Protein AF-A0ABD2KB42-F1 (afdb_monomer_lite)

Structure (mmCIF, N/CA/C/O backbone):
data_AF-A0ABD2KB42-F1
#
_entry.id   AF-A0ABD2KB42-F1
#
loop_
_atom_site.group_PDB
_atom_site.id
_atom_site.type_symbol
_atom_site.label_atom_id
_atom_site.label_alt_id
_atom_site.label_comp_id
_atom_site.label_asym_id
_atom_site.label_entity_id
_atom_site.label_seq_id
_atom_site.pdbx_PDB_ins_code
_atom_site.Cartn_x
_atom_site.Cartn_y
_atom_site.Cartn_z
_atom_site.occupancy
_atom_site.B_iso_or_equiv
_atom_site.auth_seq_id
_atom_site.auth_comp_id
_atom_site.auth_asym_id
_atom_site.auth_atom_id
_atom_site.pdbx_PDB_model_num
ATOM 1 N N . MET A 1 1 ? 21.590 3.148 -16.282 1.00 41.78 1 MET A N 1
ATOM 2 C CA . MET A 1 1 ? 21.287 2.325 -17.477 1.00 41.78 1 MET A CA 1
ATOM 3 C C . MET A 1 1 ? 20.004 2.870 -18.070 1.00 41.78 1 MET A C 1
ATOM 5 O O . MET A 1 1 ? 19.078 3.077 -17.303 1.00 41.78 1 MET A O 1
ATOM 9 N N . HIS A 1 2 ? 19.965 3.177 -19.368 1.00 45.03 2 HIS A N 1
ATOM 10 C CA . HIS A 1 2 ? 18.761 3.722 -20.001 1.00 45.03 2 HIS A CA 1
ATOM 11 C C . HIS A 1 2 ? 17.606 2.715 -19.889 1.00 45.03 2 HIS A C 1
ATOM 13 O O . HIS A 1 2 ? 17.677 1.619 -20.442 1.00 45.03 2 HIS A O 1
ATOM 19 N N . SER A 1 3 ? 16.555 3.090 -19.166 1.00 57.06 3 SER A N 1
ATOM 20 C CA . SER A 1 3 ? 15.290 2.376 -18.946 1.00 57.06 3 SER A CA 1
ATOM 21 C C . SER A 1 3 ? 14.415 2.296 -20.210 1.00 57.06 3 SER A C 1
ATOM 23 O O . SER A 1 3 ? 13.191 2.277 -20.136 1.00 57.06 3 SER A O 1
ATOM 25 N N . THR A 1 4 ? 15.027 2.193 -21.395 1.00 64.06 4 THR A N 1
ATOM 26 C CA . THR A 1 4 ? 14.352 2.353 -22.692 1.00 64.06 4 THR A CA 1
ATOM 27 C C . THR A 1 4 ? 13.300 1.273 -22.945 1.00 64.06 4 THR A C 1
ATOM 29 O O . THR A 1 4 ? 12.284 1.541 -23.569 1.00 64.06 4 THR A O 1
ATOM 32 N N . GLY A 1 5 ? 13.503 0.047 -22.453 1.00 79.75 5 GLY A N 1
ATOM 33 C CA . GLY A 1 5 ? 12.559 -1.050 -22.688 1.00 79.75 5 GLY A CA 1
ATOM 34 C C . GLY A 1 5 ? 11.225 -0.872 -21.958 1.00 79.75 5 GLY A C 1
ATOM 35 O O . GLY A 1 5 ? 10.168 -1.042 -22.560 1.00 79.75 5 GLY A O 1
ATOM 36 N N . LEU A 1 6 ? 11.267 -0.505 -20.673 1.00 84.19 6 LEU A N 1
ATOM 37 C CA . LEU A 1 6 ? 10.053 -0.344 -19.870 1.00 84.19 6 LEU A CA 1
ATOM 38 C C . LEU A 1 6 ? 9.332 0.971 -20.202 1.00 84.19 6 LEU A C 1
ATOM 40 O O . LEU A 1 6 ? 8.110 0.975 -20.300 1.00 84.19 6 LEU A O 1
ATOM 44 N N . GLU A 1 7 ? 10.081 2.043 -20.477 1.00 83.62 7 GLU A N 1
ATOM 45 C CA . GLU A 1 7 ? 9.531 3.320 -20.958 1.00 83.62 7 GLU A CA 1
ATOM 46 C C . GLU A 1 7 ? 8.781 3.177 -22.292 1.00 83.62 7 GLU A C 1
ATOM 48 O O . GLU A 1 7 ? 7.778 3.851 -22.504 1.00 83.62 7 GLU A O 1
ATOM 53 N N . LEU A 1 8 ? 9.217 2.277 -23.182 1.00 85.44 8 LEU A N 1
ATOM 54 C CA . LEU A 1 8 ? 8.504 1.981 -24.431 1.00 85.44 8 LEU A CA 1
ATOM 55 C C . LEU A 1 8 ? 7.287 1.070 -24.223 1.00 85.44 8 LEU A C 1
ATOM 57 O O . LEU A 1 8 ? 6.313 1.170 -24.965 1.00 85.44 8 LEU A O 1
ATOM 61 N N . LEU A 1 9 ? 7.341 0.167 -23.240 1.00 88.75 9 LEU A N 1
ATOM 62 C CA . LEU A 1 9 ? 6.284 -0.811 -22.982 1.00 88.75 9 LEU A CA 1
ATOM 63 C C . LEU A 1 9 ? 5.095 -0.202 -22.226 1.00 88.75 9 LEU A C 1
ATOM 65 O O . LEU A 1 9 ? 3.949 -0.510 -22.540 1.00 88.75 9 LEU A O 1
ATOM 69 N N . LEU A 1 10 ? 5.353 0.660 -21.238 1.00 89.38 10 LEU A N 1
ATOM 70 C CA . LEU A 1 10 ? 4.330 1.219 -20.348 1.00 89.38 10 LEU A CA 1
ATOM 71 C C . LEU A 1 10 ? 3.184 1.947 -21.078 1.00 89.38 10 LEU A C 1
ATOM 73 O O . LEU A 1 10 ? 2.027 1.665 -20.751 1.00 89.38 10 LEU A O 1
ATOM 77 N N . PRO A 1 11 ? 3.439 2.811 -22.083 1.00 86.56 11 PRO A N 1
ATOM 78 C CA . PRO A 1 11 ? 2.372 3.477 -22.834 1.00 86.56 11 PRO A CA 1
ATOM 79 C C . PRO A 1 11 ? 1.522 2.511 -23.664 1.00 86.56 11 PRO A C 1
ATOM 81 O O . PRO A 1 11 ? 0.366 2.805 -23.959 1.00 86.56 11 PRO A O 1
ATOM 84 N N . LEU A 1 12 ? 2.081 1.355 -24.041 1.00 88.12 12 LEU A N 1
ATOM 85 C CA . LEU A 1 12 ? 1.375 0.337 -24.816 1.00 88.12 12 LEU A CA 1
ATOM 86 C C . LEU A 1 12 ? 0.442 -0.503 -23.943 1.00 88.12 12 LEU A C 1
ATOM 88 O O . LEU A 1 12 ? -0.507 -1.069 -24.463 1.00 88.12 12 LEU A O 1
ATOM 92 N N . MET A 1 13 ? 0.669 -0.586 -22.630 1.00 89.50 13 MET A N 1
ATOM 93 C CA . MET A 1 13 ? -0.178 -1.361 -21.718 1.00 89.50 13 MET A CA 1
ATOM 94 C C . MET A 1 13 ? -1.479 -0.610 -21.394 1.00 89.50 13 MET A C 1
ATOM 96 O O . MET A 1 13 ? -1.645 -0.014 -20.322 1.00 89.50 13 MET A O 1
ATOM 100 N N . THR A 1 14 ? -2.398 -0.620 -22.360 1.00 86.50 14 THR A N 1
ATOM 101 C CA . THR A 1 14 ? -3.778 -0.135 -22.229 1.00 86.50 14 THR A CA 1
ATOM 102 C C . THR A 1 14 ? -4.635 -1.119 -21.434 1.00 86.50 14 THR A C 1
ATOM 104 O O . THR A 1 14 ? -4.269 -2.280 -21.259 1.00 86.50 14 THR A O 1
ATOM 107 N N . GLU A 1 15 ? -5.807 -0.681 -20.976 1.00 82.44 15 GLU A N 1
ATOM 108 C CA . GLU A 1 15 ? -6.761 -1.544 -20.266 1.00 82.44 15 GLU A CA 1
ATOM 109 C C . GLU A 1 15 ? -7.176 -2.775 -21.097 1.00 82.44 15 GLU A C 1
ATOM 111 O O . GLU A 1 15 ? -7.246 -3.890 -20.583 1.00 82.44 15 GLU A O 1
ATOM 116 N N . GLU A 1 16 ? -7.350 -2.603 -22.411 1.00 85.31 16 GLU A N 1
ATOM 117 C CA . GLU A 1 16 ? -7.628 -3.698 -23.348 1.00 85.31 16 GLU A CA 1
ATOM 118 C C . GLU A 1 16 ? -6.500 -4.739 -23.370 1.00 85.31 16 GLU A C 1
ATOM 120 O O . GLU A 1 16 ? -6.755 -5.943 -23.343 1.00 85.31 16 GLU A O 1
ATOM 125 N N . LEU A 1 17 ? -5.241 -4.294 -23.369 1.00 86.44 17 LEU A N 1
ATOM 126 C CA . LEU A 1 17 ? -4.088 -5.195 -23.375 1.00 86.44 17 LEU A CA 1
ATOM 127 C C . LEU A 1 17 ? -3.836 -5.835 -22.006 1.00 86.44 17 LEU A C 1
ATOM 129 O O . LEU A 1 17 ? -3.414 -6.991 -21.943 1.00 86.44 17 LEU A O 1
ATOM 133 N N . LEU A 1 18 ? -4.174 -5.147 -20.912 1.00 84.94 18 LEU A N 1
ATOM 134 C CA . LEU A 1 18 ? -4.185 -5.720 -19.561 1.00 84.94 18 LEU A CA 1
ATOM 135 C C . LEU A 1 18 ? -5.269 -6.802 -19.395 1.00 84.94 18 LEU A C 1
ATOM 137 O O . LEU A 1 18 ? -5.167 -7.646 -18.501 1.00 84.94 18 LEU A O 1
ATOM 141 N N . ASN A 1 19 ? -6.270 -6.844 -20.280 1.00 84.94 19 ASN A N 1
ATOM 142 C CA . ASN A 1 19 ? -7.257 -7.922 -20.339 1.00 84.94 19 ASN A CA 1
ATOM 143 C C . ASN A 1 19 ? -6.781 -9.185 -21.065 1.00 84.94 19 ASN A C 1
ATOM 145 O O . ASN A 1 19 ? -7.430 -10.223 -20.947 1.00 84.94 19 ASN A O 1
ATOM 149 N N . VAL A 1 20 ? -5.634 -9.152 -21.750 1.00 88.56 20 VAL A N 1
ATOM 150 C CA . VAL A 1 20 ? -5.040 -10.342 -22.375 1.00 88.56 20 VAL A CA 1
ATOM 151 C C . VAL A 1 20 ? -4.249 -11.131 -21.314 1.00 88.56 20 VAL A C 1
ATOM 153 O O . VAL A 1 20 ? -3.171 -10.682 -20.916 1.00 88.56 20 VAL A O 1
ATOM 156 N N . PRO A 1 21 ? -4.701 -12.323 -20.860 1.00 85.31 21 PRO A N 1
ATOM 157 C CA . PRO A 1 21 ? -4.179 -12.950 -19.637 1.00 85.31 21 PRO A CA 1
ATOM 158 C C . PRO A 1 21 ? -2.673 -13.248 -19.664 1.00 85.31 21 PRO A C 1
ATOM 160 O O . PRO A 1 21 ? -1.955 -12.918 -18.723 1.00 85.31 21 PRO A O 1
ATOM 163 N N . HIS A 1 22 ? -2.166 -13.828 -20.758 1.00 87.81 22 HIS A N 1
ATOM 164 C CA . HIS A 1 22 ? -0.745 -14.182 -20.880 1.00 87.81 22 HIS A CA 1
ATOM 165 C C . HIS A 1 22 ? 0.178 -12.960 -20.956 1.00 87.81 22 HIS A C 1
ATOM 167 O O . HIS A 1 22 ? 1.274 -12.976 -20.386 1.00 87.81 22 HIS A O 1
ATOM 173 N N . LEU A 1 23 ? -0.263 -11.906 -21.651 1.00 88.75 23 LEU A N 1
ATOM 174 C CA . LEU A 1 23 ? 0.473 -10.649 -21.745 1.00 88.75 23 LEU A CA 1
ATOM 175 C C . LEU A 1 23 ? 0.501 -9.960 -20.382 1.00 88.75 23 LEU A C 1
ATOM 177 O O . LEU A 1 23 ? 1.574 -9.618 -19.895 1.00 88.75 23 LEU A O 1
ATOM 181 N N . CYS A 1 24 ? -0.664 -9.839 -19.746 1.00 88.50 24 CYS A N 1
ATOM 182 C CA . CYS A 1 24 ? -0.807 -9.242 -18.429 1.00 88.50 24 CYS A CA 1
ATOM 183 C C . CYS A 1 24 ? 0.065 -9.958 -17.390 1.00 88.50 24 CYS A C 1
ATOM 185 O O . CYS A 1 24 ? 0.860 -9.313 -16.717 1.00 88.50 24 CYS A O 1
ATOM 187 N N . ALA A 1 25 ? -0.005 -11.289 -17.304 1.00 89.75 25 ALA A N 1
ATOM 188 C CA . ALA A 1 25 ? 0.794 -12.052 -16.345 1.00 89.75 25 ALA A CA 1
ATOM 189 C C . ALA A 1 25 ? 2.307 -11.861 -16.558 1.00 89.75 25 ALA A C 1
ATOM 191 O O . ALA A 1 25 ? 3.059 -11.695 -15.598 1.00 89.75 25 ALA A O 1
ATOM 192 N N . SER A 1 26 ? 2.763 -11.850 -17.815 1.00 91.56 26 SER A N 1
ATOM 193 C CA . SER A 1 26 ? 4.177 -11.624 -18.143 1.00 91.56 26 SER A CA 1
ATOM 194 C C . SER A 1 26 ? 4.619 -10.194 -17.818 1.00 91.56 26 SER A C 1
ATOM 196 O O . SER A 1 26 ? 5.712 -9.988 -17.294 1.00 91.56 26 SER A O 1
ATOM 198 N N . PHE A 1 27 ? 3.757 -9.214 -18.093 1.00 93.50 27 PHE A N 1
ATOM 199 C CA . PHE A 1 27 ? 4.002 -7.805 -17.805 1.00 93.50 27 PHE A CA 1
ATOM 200 C C . PHE A 1 27 ? 4.076 -7.526 -16.300 1.00 93.50 27 PHE A C 1
ATOM 202 O O . PHE A 1 27 ? 5.039 -6.921 -15.839 1.00 93.50 27 PHE A O 1
ATOM 209 N N . PHE A 1 28 ? 3.116 -8.013 -15.512 1.00 93.25 28 PHE A N 1
ATOM 210 C CA . PHE A 1 28 ? 3.137 -7.825 -14.061 1.00 93.25 28 PHE A CA 1
ATOM 211 C C . PHE A 1 28 ? 4.306 -8.552 -13.399 1.00 93.25 28 PHE A C 1
ATOM 213 O O . PHE A 1 28 ? 4.925 -7.997 -12.500 1.00 93.25 28 PHE A O 1
ATOM 220 N N . ARG A 1 29 ? 4.701 -9.730 -13.899 1.00 93.44 29 ARG A N 1
ATOM 221 C CA . ARG A 1 29 ? 5.925 -10.402 -13.438 1.00 93.44 29 ARG A CA 1
ATOM 222 C C . ARG A 1 29 ? 7.180 -9.562 -13.688 1.00 93.44 29 ARG A C 1
ATOM 224 O O . ARG A 1 29 ? 8.069 -9.530 -12.841 1.00 93.44 29 ARG A O 1
ATOM 231 N N . LEU A 1 30 ? 7.255 -8.878 -14.832 1.00 93.38 30 LEU A N 1
ATOM 232 C CA . LEU A 1 30 ? 8.331 -7.923 -15.103 1.00 93.38 30 LEU A CA 1
ATOM 233 C C . LEU A 1 30 ? 8.286 -6.748 -14.118 1.00 93.38 30 LEU A C 1
ATOM 235 O O . LEU A 1 30 ? 9.330 -6.359 -13.606 1.00 93.38 30 LEU A O 1
ATOM 239 N N . LEU A 1 31 ? 7.102 -6.196 -13.841 1.00 94.00 31 LEU A N 1
ATOM 240 C CA . LEU A 1 31 ? 6.966 -5.091 -12.894 1.00 94.00 31 LEU A CA 1
ATOM 241 C C . LEU A 1 31 ? 7.347 -5.483 -11.462 1.00 94.00 31 LEU A C 1
ATOM 243 O O . LEU A 1 31 ? 8.035 -4.697 -10.824 1.00 94.00 31 LEU A O 1
ATOM 247 N N . ILE A 1 32 ? 6.983 -6.683 -10.995 1.00 94.25 32 ILE A N 1
ATOM 248 C CA . ILE A 1 32 ? 7.413 -7.225 -9.691 1.00 94.25 32 ILE A CA 1
ATOM 249 C C . ILE A 1 32 ? 8.945 -7.289 -9.625 1.00 94.25 32 ILE A C 1
ATOM 251 O O . ILE A 1 32 ? 9.576 -6.764 -8.713 1.00 94.25 32 ILE A O 1
ATOM 255 N N . PHE A 1 33 ? 9.577 -7.860 -10.654 1.00 92.00 33 PHE A N 1
ATOM 256 C CA . PHE A 1 33 ? 11.038 -7.914 -10.721 1.00 92.00 33 PHE A CA 1
ATOM 257 C C . PHE A 1 33 ? 11.672 -6.513 -10.674 1.00 92.00 33 PHE A C 1
ATOM 259 O O . PHE A 1 33 ? 12.686 -6.292 -10.010 1.00 92.00 33 PHE A O 1
ATOM 266 N N . VAL A 1 34 ? 11.071 -5.554 -11.380 1.00 91.00 34 VAL A N 1
ATOM 267 C CA . VAL A 1 34 ? 11.542 -4.168 -11.429 1.00 91.00 34 VAL A CA 1
ATOM 268 C C . VAL A 1 34 ? 11.332 -3.450 -10.091 1.00 91.00 34 VAL A C 1
ATOM 270 O O . VAL A 1 34 ? 12.232 -2.715 -9.684 1.00 91.00 34 VAL A O 1
ATOM 273 N N . SER A 1 35 ? 10.222 -3.680 -9.380 1.00 91.44 35 SER A N 1
ATOM 274 C CA . SER A 1 35 ? 9.990 -3.101 -8.050 1.00 91.44 35 SER A CA 1
ATOM 275 C C . SER A 1 35 ? 10.951 -3.634 -6.997 1.00 91.44 35 SER A C 1
ATOM 277 O O . SER A 1 35 ? 11.369 -2.872 -6.132 1.00 91.44 35 SER A O 1
ATOM 279 N N . ASP A 1 36 ? 11.343 -4.903 -7.093 1.00 87.56 36 ASP A N 1
ATOM 280 C CA . ASP A 1 36 ? 12.186 -5.537 -6.078 1.00 87.56 36 ASP A CA 1
ATOM 281 C C . ASP A 1 36 ? 13.675 -5.262 -6.295 1.00 87.56 36 ASP A C 1
ATOM 283 O O . ASP A 1 36 ? 14.415 -5.031 -5.341 1.00 87.56 36 ASP A O 1
ATOM 287 N N . ILE A 1 37 ? 14.129 -5.287 -7.553 1.00 85.94 37 ILE A N 1
ATOM 288 C CA . ILE A 1 37 ? 15.565 -5.286 -7.882 1.00 85.94 37 ILE A CA 1
ATOM 289 C C . ILE A 1 37 ? 16.016 -3.967 -8.519 1.00 85.94 37 ILE A C 1
ATOM 291 O O . ILE A 1 37 ? 17.191 -3.608 -8.440 1.00 85.94 37 ILE A O 1
ATOM 295 N N . ALA A 1 38 ? 15.106 -3.219 -9.144 1.00 86.50 38 ALA A N 1
ATOM 296 C CA . ALA A 1 38 ? 15.435 -2.030 -9.926 1.00 86.50 38 ALA A CA 1
ATOM 297 C C . ALA A 1 38 ? 14.693 -0.762 -9.468 1.00 86.50 38 ALA A C 1
ATOM 299 O O . ALA A 1 38 ? 14.598 0.192 -10.243 1.00 86.50 38 ALA A O 1
ATOM 300 N N . ALA A 1 39 ? 14.232 -0.701 -8.211 1.00 87.06 39 ALA A N 1
ATOM 301 C CA . ALA A 1 39 ? 13.575 0.484 -7.645 1.00 87.06 39 ALA A CA 1
ATOM 302 C C . ALA A 1 39 ? 14.436 1.754 -7.761 1.00 87.06 39 ALA A C 1
ATOM 304 O O . ALA A 1 39 ? 13.929 2.833 -8.065 1.00 87.06 39 ALA A O 1
ATOM 305 N N . GLU A 1 40 ? 15.758 1.621 -7.609 1.00 88.56 40 GLU A N 1
ATOM 306 C CA . GLU A 1 40 ? 16.708 2.706 -7.874 1.00 88.56 40 GLU A CA 1
ATOM 307 C C . GLU A 1 40 ? 16.621 3.226 -9.311 1.00 88.56 40 GLU A C 1
ATOM 309 O O . GLU A 1 40 ? 16.654 4.437 -9.524 1.00 88.56 40 GLU A O 1
ATOM 314 N N . GLY A 1 41 ? 16.485 2.325 -10.285 1.00 87.00 41 GLY A N 1
ATOM 315 C CA . GLY A 1 41 ? 16.303 2.691 -11.685 1.00 87.00 41 GLY A CA 1
ATOM 316 C C . GLY A 1 41 ? 15.035 3.514 -11.875 1.00 87.00 41 GLY A C 1
ATOM 317 O O . GLY A 1 41 ? 15.110 4.596 -12.440 1.00 87.00 41 GLY A O 1
ATOM 318 N N . ILE A 1 42 ? 13.910 3.061 -11.312 1.00 88.00 42 ILE A N 1
ATOM 319 C CA . ILE A 1 42 ? 12.622 3.776 -11.375 1.00 88.00 42 ILE A CA 1
ATOM 320 C C . ILE A 1 42 ? 12.739 5.181 -10.770 1.00 88.00 42 ILE A C 1
ATOM 322 O O . ILE A 1 42 ? 12.204 6.137 -11.320 1.00 88.00 42 ILE A O 1
ATOM 326 N N . ALA A 1 43 ? 13.449 5.320 -9.650 1.00 88.19 43 ALA A N 1
ATOM 327 C CA . ALA A 1 43 ? 13.617 6.603 -8.972 1.00 88.19 43 ALA A CA 1
ATOM 328 C C . ALA A 1 43 ? 14.503 7.599 -9.733 1.00 88.19 43 ALA A C 1
ATOM 330 O O . ALA A 1 43 ? 14.347 8.807 -9.574 1.00 88.19 43 ALA A O 1
ATOM 331 N N . GLN A 1 44 ? 15.444 7.097 -10.537 1.00 87.62 44 GLN A N 1
ATOM 332 C CA . GLN A 1 44 ? 16.302 7.910 -11.404 1.00 87.62 44 GLN A CA 1
ATOM 333 C C . GLN A 1 44 ? 15.649 8.219 -12.760 1.00 87.62 44 GLN A C 1
ATOM 335 O O . GLN A 1 44 ? 16.098 9.127 -13.462 1.00 87.62 44 GLN A O 1
ATOM 340 N N . SER A 1 45 ? 14.620 7.464 -13.141 1.00 85.75 45 SER A N 1
ATOM 341 C CA . SER A 1 45 ? 13.842 7.684 -14.357 1.00 85.75 45 SER A CA 1
ATOM 342 C C . SER A 1 45 ? 12.943 8.926 -14.250 1.00 85.75 45 SER A C 1
ATOM 344 O O . SER A 1 45 ? 12.698 9.442 -13.156 1.00 85.75 45 SER A O 1
ATOM 346 N N . PRO A 1 46 ? 12.425 9.441 -15.383 1.00 88.25 46 PRO A N 1
ATOM 347 C CA . PRO A 1 46 ? 11.467 10.541 -15.364 1.00 88.25 46 PRO A CA 1
ATOM 348 C C . PRO A 1 46 ? 10.244 10.204 -14.489 1.00 88.25 46 PRO A C 1
ATOM 350 O O . PRO A 1 46 ? 9.759 9.074 -14.568 1.00 88.25 46 PRO A O 1
ATOM 353 N N . PRO A 1 47 ? 9.677 11.164 -13.727 1.00 87.31 47 PRO A N 1
ATOM 354 C CA . PRO A 1 47 ? 8.531 10.913 -12.841 1.00 87.31 47 PRO A CA 1
ATOM 355 C C . PRO A 1 47 ? 7.340 10.234 -13.534 1.00 87.31 47 PRO A C 1
ATOM 357 O O . PRO A 1 47 ? 6.676 9.389 -12.937 1.00 87.31 47 PRO A O 1
ATOM 360 N N . GLN A 1 48 ? 7.142 10.532 -14.823 1.00 89.38 48 GLN A N 1
ATOM 361 C CA . GLN A 1 48 ? 6.117 9.918 -15.666 1.00 89.38 48 GLN A CA 1
ATOM 362 C C . GLN A 1 48 ? 6.195 8.385 -15.684 1.00 89.38 48 GLN A C 1
ATOM 364 O O . GLN A 1 48 ? 5.166 7.724 -15.728 1.00 89.38 48 GLN A O 1
ATOM 369 N N . MET A 1 49 ? 7.398 7.807 -15.620 1.00 90.19 49 MET A N 1
ATOM 370 C CA . MET A 1 49 ? 7.571 6.356 -15.630 1.00 90.19 49 MET A CA 1
ATOM 371 C C . MET A 1 49 ? 6.947 5.713 -14.391 1.00 90.19 49 MET A C 1
ATOM 373 O O . MET A 1 49 ? 6.269 4.692 -14.498 1.00 90.19 49 MET A O 1
ATOM 377 N N . LEU A 1 50 ? 7.141 6.319 -13.218 1.00 92.25 50 LEU A N 1
ATOM 378 C CA . LEU A 1 50 ? 6.487 5.866 -11.996 1.00 92.25 50 LEU A CA 1
ATOM 379 C C . LEU A 1 50 ? 4.969 6.048 -12.097 1.00 92.25 50 LEU A C 1
ATOM 381 O O . LEU A 1 50 ? 4.227 5.136 -11.738 1.00 92.25 50 LEU A O 1
ATOM 385 N N . ASP A 1 51 ? 4.508 7.189 -12.608 1.00 92.75 51 ASP A N 1
ATOM 386 C CA . ASP A 1 51 ? 3.078 7.455 -12.774 1.00 92.75 51 ASP A CA 1
ATOM 387 C C . ASP A 1 51 ? 2.417 6.427 -13.717 1.00 92.75 51 ASP A C 1
ATOM 389 O O . ASP A 1 51 ? 1.334 5.921 -13.416 1.00 92.75 51 ASP A O 1
ATOM 393 N N . ASP A 1 52 ? 3.091 6.031 -14.801 1.00 92.31 52 ASP A N 1
ATOM 394 C CA . ASP A 1 52 ? 2.611 5.012 -15.739 1.00 92.31 52 ASP A CA 1
ATOM 395 C C . ASP A 1 52 ? 2.602 3.602 -15.127 1.00 92.31 52 ASP A C 1
ATOM 397 O O . ASP A 1 52 ? 1.658 2.839 -15.354 1.00 92.31 52 ASP A O 1
ATOM 401 N N . ILE A 1 53 ? 3.611 3.250 -14.319 1.00 93.62 53 ILE A N 1
ATOM 402 C CA . ILE A 1 53 ? 3.615 1.994 -13.548 1.00 93.62 53 ILE A CA 1
ATOM 403 C C . ILE A 1 53 ? 2.419 1.985 -12.597 1.00 93.62 53 ILE A C 1
ATOM 405 O O . ILE A 1 53 ? 1.634 1.036 -12.589 1.00 93.62 53 ILE A O 1
ATOM 409 N N . LEU A 1 54 ? 2.241 3.059 -11.824 1.00 94.50 54 LEU A N 1
ATOM 410 C CA . LEU A 1 54 ? 1.161 3.163 -10.849 1.00 94.50 54 LEU A CA 1
ATOM 411 C C . LEU A 1 54 ? -0.217 3.218 -11.510 1.00 94.50 54 LEU A C 1
ATOM 413 O O . LEU A 1 54 ? -1.180 2.739 -10.918 1.00 94.50 54 LEU A O 1
ATOM 417 N N . ARG A 1 55 ? -0.336 3.731 -12.738 1.00 93.12 55 ARG A N 1
ATOM 418 C CA . ARG A 1 55 ? -1.559 3.622 -13.546 1.00 93.12 55 ARG A CA 1
ATOM 419 C C . ARG A 1 55 ? -1.912 2.159 -13.817 1.00 93.12 55 ARG A C 1
ATOM 421 O O . ARG A 1 55 ? -3.055 1.768 -13.595 1.00 93.12 55 ARG A O 1
ATOM 428 N N . CYS A 1 56 ? -0.950 1.352 -14.263 1.00 92.50 56 CYS A N 1
ATOM 429 C CA . CYS A 1 56 ? -1.165 -0.079 -14.498 1.00 92.50 56 CYS A CA 1
ATOM 430 C C . CYS A 1 56 ? -1.493 -0.833 -13.201 1.00 92.50 56 CYS A C 1
ATOM 432 O O . CYS A 1 56 ? -2.407 -1.654 -13.191 1.00 92.50 56 CYS A O 1
ATOM 434 N N . VAL A 1 57 ? -0.785 -0.529 -12.107 1.00 93.94 57 VAL A N 1
ATOM 435 C CA . VAL A 1 57 ? -1.056 -1.094 -10.774 1.00 93.94 57 VAL A CA 1
ATOM 436 C C . VAL A 1 57 ? -2.484 -0.766 -10.343 1.00 93.94 57 VAL A C 1
ATOM 438 O O . VAL A 1 57 ? -3.232 -1.674 -10.007 1.00 93.94 57 VAL A O 1
ATOM 441 N N . LYS A 1 58 ? -2.902 0.504 -10.425 1.00 92.38 58 LYS A N 1
ATOM 442 C CA . LYS A 1 58 ? -4.268 0.933 -10.082 1.00 92.38 58 LYS A CA 1
ATOM 443 C C . LYS A 1 58 ? -5.329 0.195 -10.894 1.00 92.38 58 LYS A C 1
ATOM 445 O O . LYS A 1 58 ? -6.287 -0.274 -10.299 1.00 92.38 58 LYS A O 1
ATOM 450 N N . ALA A 1 59 ? -5.124 0.033 -12.202 1.00 89.31 59 ALA A N 1
ATOM 451 C CA . ALA A 1 59 ? -6.049 -0.722 -13.046 1.00 89.31 59 ALA A CA 1
ATOM 452 C C . ALA A 1 59 ? -6.163 -2.196 -12.613 1.00 89.31 59 ALA A C 1
ATOM 454 O O . ALA A 1 59 ? -7.256 -2.745 -12.574 1.00 89.31 59 ALA A O 1
ATOM 455 N N . ALA A 1 60 ? -5.056 -2.842 -12.234 1.00 89.62 60 ALA A N 1
ATOM 456 C CA . ALA A 1 60 ? -5.084 -4.231 -11.767 1.00 89.62 60 ALA A CA 1
ATOM 457 C C . ALA A 1 60 ? -5.662 -4.416 -10.356 1.00 89.62 60 ALA A C 1
ATOM 459 O O . ALA A 1 60 ? -6.063 -5.525 -10.016 1.00 89.62 60 ALA A O 1
ATOM 460 N N . LEU A 1 61 ? -5.714 -3.351 -9.552 1.00 89.75 61 LEU A N 1
ATOM 461 C CA . LEU A 1 61 ? -6.361 -3.339 -8.238 1.00 89.75 61 LEU A CA 1
ATOM 462 C C . LEU A 1 61 ? -7.889 -3.206 -8.323 1.00 89.75 61 LEU A C 1
ATOM 464 O O . LEU A 1 61 ? -8.556 -3.223 -7.290 1.00 89.75 61 LEU A O 1
ATOM 468 N N . ASP A 1 62 ? -8.457 -3.034 -9.515 1.00 83.31 62 ASP A N 1
ATOM 469 C CA . ASP A 1 62 ? -9.903 -3.021 -9.687 1.00 83.31 62 ASP A CA 1
ATOM 470 C C . ASP A 1 62 ? -10.468 -4.446 -9.807 1.00 83.31 62 ASP A C 1
ATOM 472 O O . ASP A 1 62 ? -9.898 -5.338 -10.440 1.00 83.31 62 ASP A O 1
ATOM 476 N N . TYR A 1 63 ? -11.630 -4.668 -9.186 1.00 65.31 63 TYR A N 1
ATOM 477 C CA . TYR A 1 63 ? -12.250 -5.992 -9.024 1.00 65.31 63 TYR A CA 1
ATOM 478 C C . TYR A 1 63 ? -12.551 -6.731 -10.328 1.00 65.31 63 TYR A C 1
ATOM 480 O O . TYR A 1 63 ? -12.672 -7.955 -10.328 1.00 65.31 63 TYR A O 1
ATOM 488 N N . SER A 1 64 ? -12.646 -6.019 -11.450 1.00 67.06 64 SER A N 1
ATOM 489 C CA . SER A 1 64 ? -12.877 -6.595 -12.779 1.00 67.06 64 SER A CA 1
ATOM 490 C C . SER A 1 64 ? -11.748 -7.514 -13.251 1.00 67.06 64 SER A C 1
ATOM 492 O O . SER A 1 64 ? -11.934 -8.269 -14.207 1.00 67.06 64 SER A O 1
ATOM 494 N N . PHE A 1 65 ? -10.585 -7.479 -12.595 1.00 61.16 65 PHE A N 1
ATOM 495 C CA . PHE A 1 65 ? -9.388 -8.141 -13.085 1.00 61.16 65 PHE A CA 1
ATOM 496 C C . PHE A 1 65 ? -9.080 -9.492 -12.384 1.00 61.16 65 PHE A C 1
ATOM 498 O O . PHE A 1 65 ? -8.296 -10.286 -12.902 1.00 61.16 65 PHE A O 1
ATOM 505 N N . GLY A 1 66 ? -9.772 -9.875 -11.309 1.00 72.50 66 GLY A N 1
ATOM 506 C CA . GLY A 1 66 ? -9.584 -11.180 -10.647 1.00 72.50 66 GLY A CA 1
ATOM 507 C C . GLY A 1 66 ? -8.305 -11.295 -9.795 1.00 72.50 66 GLY A C 1
ATOM 508 O O . GLY A 1 66 ? -7.355 -10.526 -9.951 1.00 72.50 66 GLY A O 1
ATOM 509 N N . GLY A 1 67 ? -8.286 -12.273 -8.879 1.00 82.44 67 GLY A N 1
ATOM 510 C CA . GLY A 1 67 ? -7.366 -12.304 -7.729 1.00 82.44 67 GLY A CA 1
ATOM 511 C C . GLY A 1 67 ? -5.865 -12.323 -8.046 1.00 82.44 67 GLY A C 1
ATOM 512 O O . GLY A 1 67 ? -5.096 -11.644 -7.374 1.00 82.44 67 GLY A O 1
ATOM 513 N N . ASP A 1 68 ? -5.420 -13.027 -9.092 1.00 86.19 68 ASP A N 1
ATOM 514 C CA . ASP A 1 68 ? -3.982 -13.109 -9.409 1.00 86.19 68 ASP A CA 1
ATOM 515 C C . ASP A 1 68 ? -3.390 -11.762 -9.849 1.00 86.19 68 ASP A C 1
ATOM 517 O O . ASP A 1 68 ? -2.246 -11.444 -9.516 1.00 86.19 68 ASP A O 1
ATOM 521 N N . ARG A 1 69 ? -4.172 -10.948 -10.572 1.00 86.75 69 ARG A N 1
ATOM 522 C CA . ARG A 1 69 ? -3.741 -9.613 -11.021 1.00 86.75 69 ARG A CA 1
ATOM 523 C C . ARG A 1 69 ? -3.668 -8.643 -9.848 1.00 86.75 69 ARG A C 1
ATOM 525 O O . ARG A 1 69 ? -2.677 -7.926 -9.721 1.00 86.75 69 ARG A O 1
ATOM 532 N N . VAL A 1 70 ? -4.665 -8.691 -8.965 1.00 91.56 70 VAL A N 1
ATOM 533 C CA . VAL A 1 70 ? -4.672 -7.925 -7.713 1.00 91.56 70 VAL A CA 1
ATOM 534 C C . VAL A 1 70 ? -3.450 -8.284 -6.874 1.00 91.56 70 VAL A C 1
ATOM 536 O O . VAL A 1 70 ? -2.719 -7.389 -6.460 1.00 91.56 70 VAL A O 1
ATOM 539 N N . ARG A 1 71 ? -3.162 -9.579 -6.696 1.00 92.38 71 ARG A N 1
ATOM 540 C CA . ARG A 1 71 ? -1.981 -10.042 -5.957 1.00 92.38 71 ARG A CA 1
ATOM 541 C C . ARG A 1 71 ? -0.688 -9.473 -6.533 1.00 92.38 71 ARG A C 1
ATOM 543 O O . ARG A 1 71 ? 0.104 -8.908 -5.789 1.00 92.38 71 ARG A O 1
ATOM 550 N N . SER A 1 72 ? -0.496 -9.545 -7.853 1.00 93.94 72 SER A N 1
ATOM 551 C CA . SER A 1 72 ? 0.690 -8.953 -8.486 1.00 93.94 72 SER A CA 1
ATOM 552 C C . SER A 1 72 ? 0.787 -7.440 -8.275 1.00 93.94 72 SER A C 1
ATOM 554 O O . SER A 1 72 ? 1.877 -6.911 -8.081 1.00 93.94 72 SER A O 1
ATOM 556 N N . ALA A 1 73 ? -0.339 -6.727 -8.304 1.00 94.81 73 ALA A N 1
ATOM 557 C CA . ALA A 1 73 ? -0.368 -5.292 -8.049 1.00 94.81 73 ALA A CA 1
ATOM 558 C C . ALA A 1 73 ? 0.001 -4.958 -6.590 1.00 94.81 73 ALA A C 1
ATOM 560 O O . ALA A 1 73 ? 0.786 -4.039 -6.355 1.00 94.81 73 ALA A O 1
ATOM 561 N N . LEU A 1 74 ? -0.507 -5.728 -5.623 1.00 95.25 74 LEU A N 1
ATOM 562 C CA . LEU A 1 74 ? -0.158 -5.611 -4.203 1.00 95.25 74 LEU A CA 1
ATOM 563 C C . LEU A 1 74 ? 1.322 -5.932 -3.946 1.00 95.25 74 LEU A C 1
ATOM 565 O O . LEU A 1 74 ? 1.975 -5.245 -3.162 1.00 95.25 74 LEU A O 1
ATOM 569 N N . GLU A 1 75 ? 1.871 -6.933 -4.635 1.00 95.00 75 GLU A N 1
ATOM 570 C CA . GLU A 1 75 ? 3.289 -7.302 -4.567 1.00 95.00 75 GLU A CA 1
ATOM 571 C C . GLU A 1 75 ? 4.193 -6.167 -5.070 1.00 95.00 75 GLU A C 1
ATOM 573 O O . GLU A 1 75 ? 5.139 -5.790 -4.382 1.00 95.00 75 GLU A O 1
ATOM 578 N N . ILE A 1 76 ? 3.838 -5.523 -6.188 1.00 95.94 76 ILE A N 1
ATOM 579 C CA . ILE A 1 76 ? 4.561 -4.344 -6.699 1.00 95.94 76 ILE A CA 1
ATOM 580 C C . ILE A 1 76 ? 4.532 -3.193 -5.686 1.00 95.94 76 ILE A C 1
ATOM 582 O O . ILE A 1 76 ? 5.561 -2.565 -5.437 1.00 95.94 76 ILE A O 1
ATOM 586 N N . VAL A 1 77 ? 3.369 -2.900 -5.090 1.00 96.25 77 VAL A N 1
ATOM 587 C CA . VAL A 1 77 ? 3.245 -1.837 -4.076 1.00 96.25 77 VAL A CA 1
ATOM 588 C C . VAL A 1 77 ? 4.132 -2.139 -2.868 1.00 96.25 77 VAL A C 1
ATOM 590 O O . VAL A 1 77 ? 4.868 -1.254 -2.430 1.00 96.25 77 VAL A O 1
ATOM 593 N N . ASN A 1 78 ? 4.114 -3.378 -2.368 1.00 93.19 78 ASN A N 1
ATOM 594 C CA . ASN A 1 78 ? 4.988 -3.821 -1.279 1.00 93.19 78 ASN A CA 1
ATOM 595 C C . ASN A 1 78 ? 6.474 -3.667 -1.639 1.00 93.19 78 ASN A C 1
ATOM 597 O O . ASN A 1 78 ? 7.229 -3.095 -0.853 1.00 93.19 78 ASN A O 1
ATOM 601 N N . GLY A 1 79 ? 6.892 -4.127 -2.823 1.00 92.56 79 GLY A N 1
ATOM 602 C CA . GLY A 1 79 ? 8.281 -4.049 -3.282 1.00 92.56 79 GLY A CA 1
ATOM 603 C C . GLY A 1 79 ? 8.793 -2.609 -3.368 1.00 92.56 79 GLY A C 1
ATOM 604 O O . GLY A 1 79 ? 9.854 -2.275 -2.831 1.00 92.56 79 GLY A O 1
ATOM 605 N N . LEU A 1 80 ? 8.000 -1.706 -3.957 1.00 94.62 80 LEU A N 1
ATOM 606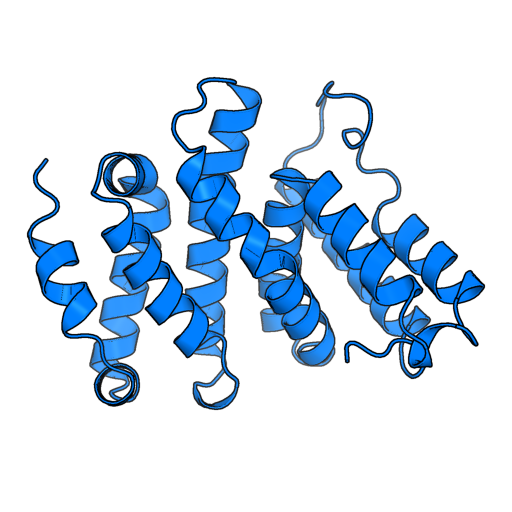 C CA . LEU A 1 80 ? 8.345 -0.282 -4.024 1.00 94.62 80 LEU A CA 1
ATOM 607 C C . LEU A 1 80 ? 8.375 0.367 -2.631 1.00 94.62 80 LEU A C 1
ATOM 609 O O . LEU A 1 80 ? 9.310 1.106 -2.312 1.00 94.62 80 LEU A O 1
ATOM 613 N N . ALA A 1 81 ? 7.387 0.077 -1.779 1.00 93.31 81 ALA A N 1
ATOM 614 C CA . ALA A 1 81 ? 7.316 0.628 -0.428 1.00 93.31 81 ALA A CA 1
ATOM 615 C C . ALA A 1 81 ? 8.483 0.156 0.452 1.00 93.31 81 ALA A C 1
ATOM 617 O O . ALA A 1 81 ? 9.053 0.967 1.178 1.00 93.31 81 ALA A O 1
ATOM 618 N N . ALA A 1 82 ? 8.898 -1.110 0.349 1.00 89.69 82 ALA A N 1
ATOM 619 C CA . ALA A 1 82 ? 10.032 -1.653 1.096 1.00 89.69 82 ALA A CA 1
ATOM 620 C C . ALA A 1 82 ? 11.337 -0.892 0.799 1.00 89.69 82 ALA A C 1
ATOM 622 O O . ALA A 1 82 ? 12.053 -0.503 1.725 1.00 89.69 82 ALA A O 1
ATOM 623 N N . ASN A 1 83 ? 11.597 -0.594 -0.479 1.00 88.94 83 ASN A N 1
ATOM 624 C CA . ASN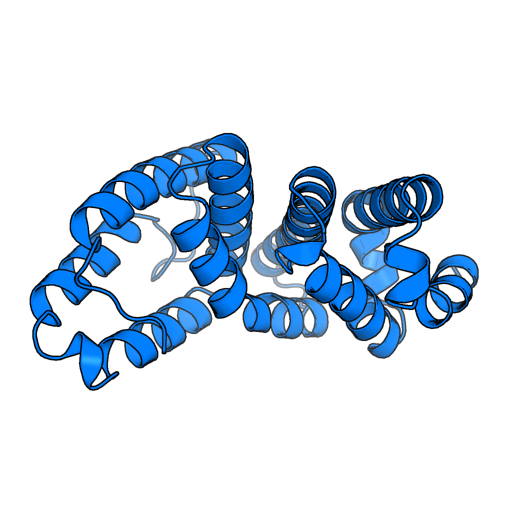 A 1 83 ? 12.740 0.222 -0.897 1.00 88.94 83 ASN A CA 1
ATOM 625 C C . ASN A 1 83 ? 12.673 1.649 -0.321 1.00 88.94 83 ASN A C 1
ATOM 627 O O . ASN A 1 83 ? 13.685 2.197 0.124 1.00 88.94 83 ASN A O 1
ATOM 631 N N . CYS A 1 84 ? 11.477 2.245 -0.289 1.00 91.25 84 CYS A N 1
ATOM 632 C CA . CYS A 1 84 ? 11.260 3.577 0.276 1.00 91.25 84 CYS A CA 1
ATOM 633 C C . CYS A 1 84 ? 11.440 3.603 1.804 1.00 91.25 84 CYS A C 1
ATOM 635 O O . CYS A 1 84 ? 12.021 4.545 2.338 1.00 91.25 84 CYS A O 1
ATOM 637 N N . VAL A 1 85 ? 10.988 2.568 2.519 1.00 87.94 85 VAL A N 1
ATOM 638 C CA . VAL A 1 85 ? 11.177 2.442 3.974 1.00 87.94 85 VAL A CA 1
ATOM 639 C C . VAL A 1 85 ? 12.664 2.330 4.316 1.00 87.94 85 VAL A C 1
ATOM 641 O O . VAL A 1 85 ? 13.137 3.017 5.222 1.00 87.94 85 VAL A O 1
ATOM 644 N N . GLU A 1 86 ? 13.426 1.525 3.570 1.00 85.69 86 GLU A N 1
ATOM 645 C CA . GLU A 1 86 ? 14.873 1.403 3.773 1.00 85.69 86 GLU A CA 1
ATOM 646 C C . GLU A 1 86 ? 15.598 2.748 3.566 1.00 85.69 86 GLU A C 1
ATOM 648 O O . GLU A 1 86 ? 16.487 3.105 4.346 1.00 85.69 86 GLU A O 1
ATOM 653 N N . ASP A 1 87 ? 15.193 3.528 2.560 1.00 87.19 87 ASP A N 1
ATOM 654 C CA . ASP A 1 87 ? 15.716 4.876 2.321 1.00 87.19 87 ASP A CA 1
ATOM 655 C C . ASP A 1 87 ? 15.347 5.873 3.425 1.00 87.19 87 ASP A C 1
ATOM 657 O O . ASP A 1 87 ? 16.201 6.652 3.853 1.00 87.19 87 ASP A O 1
ATOM 661 N N . SER A 1 88 ? 14.117 5.813 3.943 1.00 84.38 88 SER A N 1
ATOM 662 C CA . SER A 1 88 ? 13.663 6.640 5.069 1.00 84.38 88 SER A CA 1
ATOM 663 C C . SER A 1 88 ? 14.472 6.373 6.341 1.00 84.38 88 SER A C 1
ATOM 665 O O . SER A 1 88 ? 14.847 7.315 7.041 1.00 84.38 88 SER A O 1
ATOM 667 N N . VAL A 1 89 ? 14.826 5.111 6.614 1.00 81.69 89 VAL A N 1
ATOM 668 C CA . VAL A 1 89 ? 15.708 4.743 7.738 1.00 81.69 89 VAL A CA 1
ATOM 669 C C . VAL A 1 89 ? 17.124 5.288 7.529 1.00 81.69 89 VAL A C 1
ATOM 671 O O . VAL A 1 89 ? 17.728 5.819 8.463 1.00 81.69 89 VAL A O 1
ATOM 674 N N . LYS A 1 90 ? 17.649 5.201 6.301 1.00 83.75 90 LYS A N 1
ATOM 675 C CA . LYS A 1 90 ? 18.975 5.733 5.935 1.00 83.75 90 LYS A CA 1
ATOM 676 C C . LYS A 1 90 ? 18.996 7.258 5.768 1.00 83.75 90 LYS A C 1
ATOM 678 O O . LYS A 1 90 ? 20.080 7.837 5.712 1.00 83.75 90 LYS A O 1
ATOM 683 N N . LYS A 1 91 ? 17.826 7.903 5.709 1.00 82.62 91 LYS A N 1
ATOM 684 C CA . LYS A 1 91 ? 17.615 9.347 5.523 1.00 82.62 91 LYS A CA 1
ATOM 685 C C . LYS A 1 91 ? 18.317 9.915 4.284 1.00 82.62 91 LYS A C 1
ATOM 687 O O . LYS A 1 91 ? 18.840 11.027 4.340 1.00 82.62 91 LYS A O 1
ATOM 692 N N . THR A 1 92 ? 18.353 9.169 3.174 1.00 83.88 92 THR A N 1
ATOM 693 C CA . THR A 1 92 ? 19.029 9.653 1.950 1.00 83.88 92 THR A CA 1
ATOM 694 C C . THR A 1 92 ? 18.121 10.521 1.076 1.00 83.88 92 THR A C 1
ATOM 696 O O . THR A 1 92 ? 18.612 11.412 0.387 1.00 83.88 92 THR A O 1
ATOM 699 N N . GLY A 1 93 ? 16.798 10.318 1.153 1.00 85.56 93 GLY A N 1
ATOM 700 C CA . GLY A 1 93 ? 15.801 11.110 0.422 1.00 85.56 93 GLY A CA 1
ATOM 701 C C . GLY A 1 93 ? 15.728 10.784 -1.071 1.00 85.56 93 GLY A C 1
ATOM 702 O O . GLY A 1 93 ? 15.108 11.521 -1.838 1.00 85.56 93 GLY A O 1
ATOM 703 N N . LYS A 1 94 ? 16.352 9.682 -1.494 1.00 88.31 94 LYS A N 1
ATOM 704 C CA . LYS A 1 94 ? 16.434 9.231 -2.885 1.00 88.31 94 LYS A CA 1
ATOM 705 C C . LYS A 1 94 ? 15.069 8.880 -3.467 1.00 88.31 94 LYS A C 1
ATOM 707 O O . LYS A 1 94 ? 14.846 9.082 -4.657 1.00 88.31 94 LYS A O 1
ATOM 712 N N . TYR A 1 95 ? 14.162 8.368 -2.639 1.00 92.00 95 TYR A N 1
ATOM 713 C CA . TYR A 1 95 ? 12.846 7.907 -3.076 1.00 92.00 95 TYR A CA 1
ATOM 714 C C . TYR A 1 95 ? 11.711 8.885 -2.753 1.00 92.00 95 TYR A C 1
ATOM 716 O O . TYR A 1 95 ? 10.552 8.496 -2.811 1.00 92.00 95 TYR A O 1
ATOM 724 N N . ALA A 1 96 ? 11.998 10.162 -2.469 1.00 91.31 96 ALA A N 1
ATOM 725 C CA . ALA A 1 96 ? 10.995 11.137 -2.019 1.00 91.31 96 ALA A CA 1
ATOM 726 C C . ALA A 1 96 ? 9.738 11.216 -2.916 1.00 91.31 96 ALA A C 1
ATOM 728 O O . ALA A 1 96 ? 8.617 11.118 -2.418 1.00 91.31 96 ALA A O 1
ATOM 729 N N . THR A 1 97 ? 9.910 11.320 -4.239 1.00 91.56 97 THR A N 1
ATOM 730 C CA . THR A 1 97 ? 8.785 11.345 -5.195 1.00 91.56 97 THR A CA 1
ATOM 731 C C . THR A 1 97 ? 8.012 10.027 -5.202 1.00 91.56 97 THR A C 1
ATOM 733 O O . THR A 1 97 ? 6.785 10.020 -5.279 1.00 91.56 97 THR A O 1
ATOM 736 N N . MET A 1 98 ? 8.720 8.898 -5.104 1.00 94.56 98 MET A N 1
ATOM 737 C CA . MET A 1 98 ? 8.096 7.577 -5.062 1.00 94.56 98 MET A CA 1
ATOM 738 C C . MET A 1 98 ? 7.267 7.401 -3.796 1.00 94.56 98 MET A C 1
ATOM 740 O O . MET A 1 98 ? 6.113 6.986 -3.875 1.00 94.56 98 MET A O 1
ATOM 744 N N . THR A 1 99 ? 7.815 7.822 -2.660 1.00 94.62 99 THR A N 1
ATOM 745 C CA . THR A 1 99 ? 7.129 7.860 -1.375 1.00 94.62 99 THR A CA 1
ATOM 746 C C . THR A 1 99 ? 5.826 8.645 -1.456 1.00 94.62 99 THR A C 1
ATOM 748 O O . THR A 1 99 ? 4.779 8.113 -1.101 1.00 94.62 99 THR A O 1
ATOM 751 N N . GLU A 1 100 ? 5.852 9.870 -1.986 1.00 94.38 100 GLU A N 1
ATOM 752 C CA . GLU A 1 100 ? 4.646 10.693 -2.136 1.00 94.38 100 GLU A CA 1
ATOM 753 C C . GLU A 1 100 ? 3.556 9.970 -2.950 1.00 94.38 100 GLU A C 1
ATOM 755 O O . GLU A 1 100 ? 2.393 9.915 -2.546 1.00 94.38 100 GLU A O 1
ATOM 760 N N . ARG A 1 101 ? 3.930 9.371 -4.088 1.00 95.38 101 ARG A N 1
ATOM 761 C CA . ARG A 1 101 ? 2.984 8.670 -4.971 1.00 95.38 101 ARG A CA 1
ATOM 762 C C . ARG A 1 101 ? 2.423 7.391 -4.353 1.00 95.38 101 ARG A C 1
ATOM 764 O O . ARG A 1 101 ? 1.249 7.090 -4.563 1.00 95.38 101 ARG A O 1
ATOM 771 N N . LEU A 1 102 ? 3.236 6.652 -3.602 1.00 96.31 102 LEU A N 1
ATOM 772 C CA . LEU A 1 102 ? 2.805 5.444 -2.900 1.00 96.31 102 LEU A CA 1
ATOM 773 C C . LEU A 1 102 ? 1.861 5.771 -1.742 1.00 96.31 102 LEU A C 1
ATOM 775 O O . LEU A 1 102 ? 0.845 5.100 -1.586 1.00 96.31 102 LEU A O 1
ATOM 779 N N . LEU A 1 103 ? 2.132 6.829 -0.972 1.00 96.44 103 LEU A N 1
ATOM 780 C CA . LEU A 1 103 ? 1.253 7.251 0.125 1.00 96.44 103 LEU A CA 1
ATOM 781 C C . LEU A 1 103 ? -0.143 7.661 -0.369 1.00 96.44 103 LEU A C 1
ATOM 783 O O . LEU A 1 103 ? -1.133 7.438 0.326 1.00 96.44 103 LEU A O 1
ATOM 787 N N . ALA A 1 104 ? -0.266 8.147 -1.607 1.00 96.00 104 ALA A N 1
ATOM 788 C CA . ALA A 1 104 ? -1.567 8.402 -2.228 1.00 96.00 104 ALA A CA 1
ATOM 789 C C . ALA A 1 104 ? -2.420 7.128 -2.447 1.00 96.00 104 ALA A C 1
ATOM 791 O O . ALA A 1 104 ? -3.615 7.238 -2.718 1.00 96.00 104 ALA A O 1
ATOM 792 N N . LEU A 1 105 ? -1.842 5.924 -2.335 1.00 96.44 105 LEU A N 1
ATOM 793 C CA . LEU A 1 105 ? -2.565 4.650 -2.425 1.00 96.44 105 LEU A CA 1
ATOM 794 C C . LEU A 1 105 ? -3.161 4.187 -1.091 1.00 96.44 105 LEU A C 1
ATOM 796 O O . LEU A 1 105 ? -3.943 3.238 -1.103 1.00 96.44 105 LEU A O 1
ATOM 800 N N . VAL A 1 106 ? -2.842 4.839 0.035 1.00 96.44 106 VAL A N 1
ATOM 801 C CA . VAL A 1 106 ? -3.325 4.446 1.372 1.00 96.44 106 VAL A CA 1
ATOM 802 C C . VAL A 1 106 ? -4.845 4.216 1.415 1.00 96.44 106 VAL A C 1
ATOM 804 O O . VAL A 1 106 ? -5.246 3.137 1.856 1.00 96.44 106 VAL A O 1
ATOM 807 N N . PRO A 1 107 ? -5.705 5.128 0.905 1.00 95.56 107 PRO A N 1
ATOM 808 C CA . PRO A 1 107 ? -7.153 4.912 0.923 1.00 95.56 107 PRO A CA 1
ATOM 809 C C . PRO A 1 107 ? -7.582 3.663 0.147 1.00 95.56 107 PRO A C 1
ATOM 811 O O . PRO A 1 107 ? -8.393 2.881 0.635 1.00 95.56 107 PRO A O 1
ATOM 814 N N . LYS A 1 108 ? -7.002 3.442 -1.042 1.00 94.38 108 LYS A N 1
ATOM 815 C CA . LYS A 1 108 ? -7.323 2.285 -1.890 1.00 94.38 108 LYS A CA 1
ATOM 816 C C . LYS A 1 108 ? -6.847 0.981 -1.250 1.00 94.38 108 LYS A C 1
ATOM 818 O O . LYS A 1 108 ? -7.596 0.016 -1.265 1.00 94.38 108 LYS A O 1
ATOM 823 N N . MET A 1 109 ? -5.649 0.943 -0.661 1.00 95.25 109 MET A N 1
ATOM 824 C CA . MET A 1 109 ? -5.154 -0.250 0.044 1.00 95.25 109 MET A CA 1
ATOM 825 C C . MET A 1 109 ? -6.036 -0.605 1.241 1.00 95.25 109 MET A C 1
ATOM 827 O O . MET A 1 109 ? -6.370 -1.770 1.438 1.00 95.25 109 MET A O 1
ATOM 831 N N . PHE A 1 110 ? -6.454 0.403 2.010 1.00 95.69 110 PHE A N 1
ATOM 832 C CA . PHE A 1 110 ? -7.373 0.204 3.124 1.00 95.69 110 PHE A CA 1
ATOM 833 C C . PHE A 1 110 ? -8.736 -0.312 2.655 1.00 95.69 110 PHE A C 1
ATOM 835 O O . PHE A 1 110 ? -9.245 -1.280 3.210 1.00 95.69 110 PHE A O 1
ATOM 842 N N . GLN A 1 111 ? -9.295 0.287 1.601 1.00 93.94 111 GLN A N 1
ATOM 843 C CA . GLN A 1 111 ? -10.541 -0.170 0.991 1.00 93.94 111 GLN A CA 1
ATOM 844 C C . GLN A 1 111 ? -10.449 -1.635 0.535 1.00 93.94 111 GLN A C 1
ATOM 846 O O . GLN A 1 111 ? -11.309 -2.433 0.894 1.00 93.94 111 GLN A O 1
ATOM 851 N N . LEU A 1 112 ? -9.391 -2.005 -0.189 1.00 92.81 112 LEU A N 1
ATOM 852 C CA . LEU A 1 112 ? -9.194 -3.379 -0.654 1.00 92.81 112 LEU A CA 1
ATOM 853 C C . LEU A 1 112 ? -9.081 -4.362 0.511 1.00 92.81 112 LEU A C 1
ATOM 855 O O . LEU A 1 112 ? -9.712 -5.411 0.493 1.00 92.81 112 LEU A O 1
ATOM 859 N N . ALA A 1 113 ? -8.320 -4.020 1.553 1.00 93.44 113 ALA A N 1
ATOM 860 C CA . ALA A 1 113 ? -8.202 -4.870 2.734 1.00 93.44 113 ALA A CA 1
ATOM 861 C C . ALA A 1 113 ? -9.559 -5.061 3.446 1.00 93.44 113 ALA A C 1
ATOM 863 O O . ALA A 1 113 ? -9.847 -6.148 3.937 1.00 93.44 113 ALA A O 1
ATOM 864 N N . MET A 1 114 ? -10.424 -4.042 3.461 1.00 92.81 114 MET A N 1
ATOM 865 C CA . MET A 1 114 ? -11.795 -4.159 3.978 1.00 92.81 114 MET A CA 1
ATOM 866 C C . MET A 1 114 ? -12.665 -5.092 3.124 1.00 92.81 114 MET A C 1
ATOM 868 O O . MET A 1 114 ? -13.393 -5.943 3.641 1.00 92.81 114 MET A O 1
ATOM 872 N N . GLU A 1 115 ? -12.598 -4.933 1.807 1.00 90.75 115 GLU A N 1
ATOM 873 C CA . GLU A 1 115 ? -13.408 -5.683 0.848 1.00 90.75 115 GLU A CA 1
ATOM 874 C C . GLU A 1 115 ? -12.977 -7.158 0.743 1.00 90.75 115 GLU A C 1
ATOM 876 O O . GLU A 1 115 ? -13.835 -8.034 0.644 1.00 90.75 115 GLU A O 1
ATOM 881 N N . TYR A 1 116 ? -11.680 -7.462 0.874 1.00 89.75 116 TYR A N 1
ATOM 882 C CA . TYR A 1 116 ? -11.146 -8.831 0.911 1.00 89.75 116 TYR A CA 1
ATOM 883 C C . TYR A 1 116 ? -11.288 -9.526 2.269 1.00 89.75 116 TYR A C 1
ATOM 885 O O . TYR A 1 116 ? -10.696 -10.580 2.475 1.00 89.75 116 TYR A O 1
ATOM 893 N N . SER A 1 117 ? -12.107 -9.008 3.188 1.00 86.75 117 SER A N 1
ATOM 894 C CA . SER A 1 117 ? -12.330 -9.591 4.525 1.00 86.75 117 SER A CA 1
ATOM 895 C C . SER A 1 117 ? -12.696 -11.087 4.541 1.00 86.75 117 SER A C 1
ATOM 897 O O . SER A 1 117 ? -12.503 -11.745 5.562 1.00 86.75 117 SER A O 1
ATOM 899 N N . PHE A 1 118 ? -13.179 -11.646 3.424 1.00 85.06 118 PHE A N 1
ATOM 900 C CA . PHE A 1 118 ? -13.502 -13.072 3.269 1.00 85.06 118 PHE A CA 1
ATOM 901 C C . PHE A 1 118 ? -12.513 -13.867 2.392 1.00 85.06 118 PHE A C 1
ATOM 903 O O . PHE A 1 118 ? -12.614 -15.091 2.320 1.00 85.06 118 PHE A O 1
ATOM 910 N N . GLU A 1 119 ? -11.549 -13.209 1.744 1.00 89.69 119 GLU A N 1
ATOM 911 C CA . GLU A 1 119 ? -10.519 -13.822 0.896 1.00 89.69 119 GLU A CA 1
ATOM 912 C C . GLU A 1 119 ? -9.156 -13.736 1.597 1.00 89.69 119 GLU A C 1
ATOM 914 O O . GLU A 1 119 ? -8.359 -12.848 1.313 1.00 89.69 119 GLU A O 1
ATOM 919 N N . LEU A 1 120 ? -8.890 -14.660 2.532 1.00 87.88 120 LEU A N 1
ATOM 920 C CA . LEU A 1 120 ? -7.756 -14.582 3.472 1.00 87.88 120 LEU A CA 1
ATOM 921 C C . LEU A 1 120 ? -6.388 -14.331 2.813 1.00 87.88 120 LEU A C 1
ATOM 923 O O . LEU A 1 120 ? -5.594 -13.554 3.342 1.00 87.88 120 LEU A O 1
ATOM 927 N N . ASP A 1 121 ? -6.120 -14.943 1.657 1.00 90.00 121 ASP A N 1
ATOM 928 C CA . ASP A 1 121 ? -4.860 -14.732 0.934 1.00 90.00 121 ASP A CA 1
ATOM 929 C C . ASP A 1 121 ? -4.732 -13.277 0.450 1.00 90.00 121 ASP A C 1
ATOM 931 O O . ASP A 1 121 ? -3.721 -12.622 0.697 1.00 90.00 121 ASP A O 1
ATOM 935 N N . LEU A 1 122 ? -5.783 -12.732 -0.176 1.00 91.38 122 LEU A N 1
ATOM 936 C CA . LEU A 1 122 ? -5.789 -11.345 -0.654 1.00 91.38 122 LEU A CA 1
ATOM 937 C C . LEU A 1 122 ? -5.884 -10.337 0.493 1.00 91.38 122 LEU A C 1
ATOM 939 O O . LEU A 1 122 ? -5.286 -9.266 0.406 1.00 91.38 122 LEU A O 1
ATOM 943 N N . LEU A 1 123 ? -6.576 -10.677 1.583 1.00 93.38 123 LEU A N 1
ATOM 944 C CA . LEU A 1 123 ? -6.576 -9.887 2.811 1.00 93.38 123 LEU A CA 1
ATOM 945 C C . LEU A 1 123 ? -5.158 -9.752 3.360 1.00 93.38 123 LEU A C 1
ATOM 947 O O . LEU A 1 123 ? -4.733 -8.643 3.685 1.00 93.38 123 LEU A O 1
ATOM 951 N N . SER A 1 124 ? -4.417 -10.859 3.441 1.00 92.69 124 SER A N 1
ATOM 952 C CA . SER A 1 124 ? -3.021 -10.868 3.882 1.00 92.69 124 SER A CA 1
ATOM 953 C C . SER A 1 124 ? -2.155 -9.978 2.987 1.00 92.69 124 SER A C 1
ATOM 955 O O . SER A 1 124 ? -1.421 -9.126 3.495 1.00 92.69 124 SER A O 1
ATOM 957 N N . ASP A 1 125 ? -2.276 -10.116 1.666 1.00 93.25 125 ASP A N 1
ATOM 958 C CA . ASP A 1 125 ? -1.504 -9.326 0.702 1.00 93.25 125 ASP A CA 1
ATOM 959 C C . ASP A 1 125 ? -1.839 -7.820 0.794 1.00 93.25 125 ASP A C 1
ATOM 961 O O . ASP A 1 125 ? -0.939 -6.972 0.824 1.00 93.25 125 ASP A O 1
ATOM 965 N N . ALA A 1 126 ? -3.128 -7.475 0.903 1.00 94.50 126 ALA A N 1
ATOM 966 C CA . ALA A 1 126 ? -3.611 -6.094 0.952 1.00 94.50 126 ALA A CA 1
ATOM 967 C C . ALA A 1 126 ? -3.279 -5.405 2.279 1.00 94.50 126 ALA A C 1
ATOM 969 O O . ALA A 1 126 ? -2.816 -4.263 2.290 1.00 94.50 126 ALA A O 1
ATOM 970 N N . SER A 1 127 ? -3.459 -6.103 3.400 1.00 94.44 127 SER A N 1
ATOM 971 C CA . SER A 1 127 ? -3.079 -5.602 4.724 1.00 94.44 127 SER A CA 1
ATOM 972 C C . SER A 1 127 ? -1.561 -5.450 4.857 1.00 94.44 127 SER A C 1
ATOM 974 O O . SER A 1 127 ? -1.111 -4.467 5.443 1.00 94.44 127 SER A O 1
ATOM 976 N N . SER A 1 128 ? -0.763 -6.334 4.244 1.00 93.56 128 SER A N 1
ATOM 977 C CA . SER A 1 128 ? 0.693 -6.165 4.159 1.00 93.56 128 SER A CA 1
ATOM 978 C C . SER A 1 128 ? 1.071 -4.910 3.370 1.00 93.56 128 SER A C 1
ATOM 980 O O . SER A 1 128 ? 1.880 -4.114 3.845 1.00 93.56 128 SER A O 1
ATOM 982 N N . ALA A 1 129 ? 0.456 -4.696 2.200 1.00 94.88 129 ALA A N 1
ATOM 983 C CA . ALA A 1 129 ? 0.691 -3.497 1.394 1.00 94.88 129 ALA A CA 1
ATOM 984 C C . ALA A 1 129 ? 0.316 -2.222 2.159 1.00 94.88 129 ALA A C 1
ATOM 986 O O . ALA A 1 129 ? 1.103 -1.276 2.221 1.00 94.88 129 ALA A O 1
ATOM 987 N N . LEU A 1 130 ? -0.852 -2.215 2.808 1.00 95.94 130 LEU A N 1
ATOM 988 C CA . LEU A 1 130 ? -1.279 -1.123 3.676 1.00 95.94 130 LEU A CA 1
ATOM 989 C C . LEU A 1 130 ? -0.272 -0.877 4.808 1.00 95.94 130 LEU A C 1
ATOM 991 O O . LEU A 1 130 ? 0.101 0.270 5.048 1.00 95.94 130 LEU A O 1
ATOM 995 N N . PHE A 1 131 ? 0.196 -1.930 5.480 1.00 93.75 131 PHE A N 1
ATOM 996 C CA . PHE A 1 131 ? 1.170 -1.821 6.562 1.00 93.75 131 PHE A CA 1
ATOM 997 C C . PHE A 1 131 ? 2.480 -1.176 6.097 1.00 93.75 131 PHE A C 1
ATOM 999 O O . PHE A 1 131 ? 2.975 -0.256 6.748 1.00 93.75 131 PHE A O 1
ATOM 1006 N N . SER A 1 132 ? 3.014 -1.586 4.944 1.00 92.31 132 SER A N 1
ATOM 1007 C CA . SER A 1 132 ? 4.215 -0.967 4.373 1.00 92.31 132 SER A CA 1
ATOM 1008 C C . SER A 1 132 ? 4.019 0.521 4.061 1.00 92.31 132 SER A C 1
ATOM 1010 O O . SER A 1 132 ? 4.932 1.312 4.297 1.00 92.31 132 SER A O 1
ATOM 1012 N N . LEU A 1 133 ? 2.830 0.934 3.609 1.00 94.81 133 LEU A N 1
ATOM 1013 C CA . LEU A 1 133 ? 2.511 2.355 3.422 1.00 94.81 133 LEU A CA 1
ATOM 1014 C C . LEU A 1 133 ? 2.383 3.113 4.753 1.00 94.81 133 LEU A C 1
ATOM 1016 O O . LEU A 1 133 ? 2.840 4.251 4.848 1.00 94.81 133 LEU A O 1
ATOM 1020 N N . ILE A 1 134 ? 1.817 2.490 5.793 1.00 92.69 134 ILE A N 1
ATOM 1021 C CA . ILE A 1 134 ? 1.747 3.075 7.142 1.00 92.69 134 ILE A CA 1
ATOM 1022 C C . ILE A 1 134 ? 3.155 3.306 7.697 1.00 92.69 134 ILE A C 1
ATOM 1024 O O . ILE A 1 134 ? 3.420 4.378 8.232 1.00 92.69 134 ILE A O 1
ATOM 1028 N N . LEU A 1 135 ? 4.070 2.341 7.544 1.00 89.50 135 LEU A N 1
ATOM 1029 C CA . LEU A 1 135 ? 5.469 2.504 7.956 1.00 89.50 135 LEU A CA 1
ATOM 1030 C C . LEU A 1 135 ? 6.170 3.631 7.196 1.00 89.50 135 LEU A C 1
ATOM 1032 O O . LEU A 1 135 ? 7.003 4.336 7.763 1.00 89.50 135 LEU A O 1
ATOM 1036 N N . LEU A 1 136 ? 5.842 3.789 5.916 1.00 90.69 136 LEU A N 1
ATOM 1037 C CA . LEU A 1 136 ? 6.434 4.807 5.064 1.00 90.69 136 LEU A CA 1
ATOM 1038 C C . LEU A 1 136 ? 5.970 6.226 5.425 1.00 90.69 136 LEU A C 1
ATOM 1040 O O . LEU A 1 136 ? 6.753 7.170 5.334 1.00 90.69 136 LEU A O 1
ATOM 1044 N N . GLY A 1 1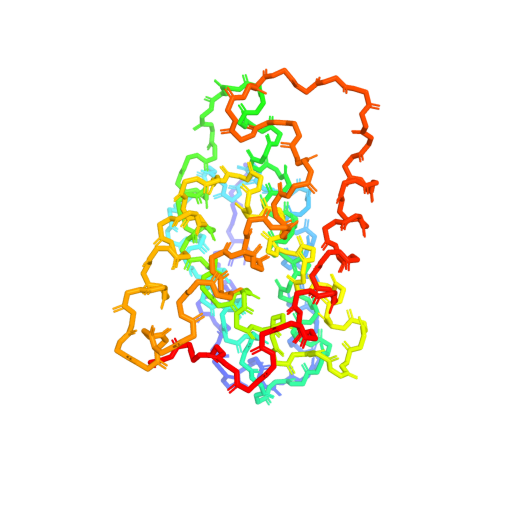37 ? 4.710 6.382 5.832 1.00 90.25 137 GLY A N 1
ATOM 1045 C CA . GLY A 1 137 ? 4.127 7.676 6.177 1.00 90.25 137 GLY A CA 1
ATOM 1046 C C . GLY A 1 137 ? 2.984 7.552 7.181 1.00 90.25 137 GLY A C 1
ATOM 1047 O O . GLY A 1 137 ? 1.820 7.654 6.778 1.00 90.25 137 GLY A O 1
ATOM 1048 N N . PRO A 1 138 ? 3.283 7.416 8.489 1.00 90.00 138 PRO A N 1
ATOM 1049 C CA . PRO A 1 138 ? 2.262 7.270 9.527 1.00 90.00 138 PRO A CA 1
ATOM 1050 C C . PRO A 1 138 ? 1.257 8.425 9.536 1.00 90.00 138 PRO A C 1
ATOM 1052 O O . PRO A 1 138 ? 0.060 8.216 9.730 1.00 90.00 138 PRO A O 1
ATOM 1055 N N . ASP A 1 139 ? 1.725 9.645 9.263 1.00 90.56 139 ASP A N 1
ATOM 1056 C CA . ASP A 1 139 ? 0.883 10.841 9.222 1.00 90.56 139 ASP A CA 1
ATOM 1057 C C . ASP A 1 139 ? -0.119 10.821 8.063 1.00 90.56 139 ASP A C 1
ATOM 1059 O O . ASP A 1 139 ? -1.236 11.314 8.213 1.00 90.56 139 ASP A O 1
ATOM 1063 N N . SER A 1 140 ? 0.231 10.195 6.933 1.00 92.38 140 SER A N 1
ATOM 1064 C CA . SER A 1 140 ? -0.694 10.020 5.809 1.00 92.38 140 SER A CA 1
ATOM 1065 C C . SER A 1 140 ? -1.866 9.119 6.205 1.00 92.38 140 SER A C 1
ATOM 1067 O O . SER A 1 140 ? -3.024 9.464 5.964 1.00 92.38 140 SER A O 1
ATOM 1069 N N . PHE A 1 141 ? -1.586 8.015 6.907 1.00 94.38 141 PHE A N 1
ATOM 1070 C CA . PHE A 1 141 ? -2.634 7.141 7.432 1.00 94.38 141 PHE A CA 1
ATOM 1071 C C . PHE A 1 141 ? -3.459 7.823 8.531 1.00 94.38 141 PHE A C 1
ATOM 1073 O O . PHE A 1 141 ? -4.684 7.763 8.487 1.00 94.38 141 PHE A O 1
ATOM 1080 N N . LYS A 1 142 ? -2.831 8.546 9.470 1.00 92.81 142 LYS A N 1
ATOM 1081 C CA . LYS A 1 142 ? -3.552 9.334 10.492 1.00 92.81 142 LYS A CA 1
ATOM 1082 C C . LYS A 1 142 ? -4.490 10.367 9.859 1.00 92.81 142 LYS A C 1
ATOM 1084 O O . LYS A 1 142 ? -5.630 10.512 10.307 1.00 92.81 142 LYS A O 1
ATOM 1089 N N . ALA A 1 143 ? -4.040 11.072 8.819 1.00 94.44 143 ALA A N 1
ATOM 1090 C CA . ALA A 1 143 ? -4.859 12.038 8.089 1.00 94.44 143 ALA A CA 1
ATOM 1091 C C . ALA A 1 143 ? -6.053 11.358 7.402 1.00 94.44 143 ALA A C 1
ATOM 1093 O O . ALA A 1 143 ? -7.178 11.850 7.495 1.00 94.44 143 ALA A O 1
ATOM 1094 N N . PHE A 1 144 ? -5.829 10.198 6.780 1.00 95.81 144 PHE A N 1
ATOM 1095 C CA . PHE A 1 144 ? -6.889 9.383 6.189 1.00 95.81 144 PHE A CA 1
ATOM 1096 C C . PHE A 1 144 ? -7.914 8.902 7.231 1.00 95.81 144 PHE A C 1
ATOM 1098 O O . PHE A 1 144 ? -9.115 9.083 7.038 1.00 95.81 144 PHE A O 1
ATOM 1105 N N . VAL A 1 145 ? -7.465 8.376 8.373 1.00 95.00 145 VAL A N 1
ATOM 1106 C CA . VAL A 1 145 ? -8.346 7.968 9.481 1.00 95.00 145 VAL A CA 1
ATOM 1107 C C . VAL A 1 145 ? -9.149 9.156 10.007 1.00 95.00 145 VAL A C 1
ATOM 1109 O O . VAL A 1 145 ? -10.360 9.056 10.186 1.00 95.00 145 VAL A O 1
ATOM 1112 N N . THR A 1 146 ? -8.506 10.310 10.195 1.00 94.81 146 THR A N 1
ATOM 1113 C CA . THR A 1 146 ? -9.182 11.541 10.633 1.00 94.81 146 THR A CA 1
ATOM 1114 C C . THR A 1 146 ? -10.268 11.959 9.645 1.00 94.81 146 THR A C 1
ATOM 1116 O O . THR A 1 146 ? -11.355 12.363 10.053 1.00 94.81 146 THR A O 1
ATOM 1119 N N . HIS A 1 147 ? -9.998 11.843 8.343 1.00 95.38 147 HIS A N 1
ATOM 1120 C CA . HIS A 1 147 ? -10.993 12.093 7.309 1.00 95.38 147 HIS A CA 1
ATOM 1121 C C . HIS A 1 147 ? -12.188 11.132 7.425 1.00 95.38 147 HIS A C 1
ATOM 1123 O O . HIS A 1 147 ? -13.321 11.608 7.493 1.00 95.38 147 HIS A O 1
ATOM 1129 N N . LEU A 1 148 ? -11.951 9.818 7.546 1.00 94.88 148 LEU A N 1
ATOM 1130 C CA . LEU A 1 148 ? -13.013 8.818 7.724 1.00 94.88 148 LEU A CA 1
ATOM 1131 C C . LEU A 1 148 ? -13.864 9.085 8.970 1.00 94.88 148 LEU A C 1
ATOM 1133 O O . LEU A 1 148 ? -15.091 9.047 8.903 1.00 94.88 148 LEU A O 1
ATOM 1137 N N . LEU A 1 149 ? -13.233 9.396 10.102 1.00 94.75 149 LEU A N 1
ATOM 1138 C CA . LEU A 1 149 ? -13.921 9.693 11.360 1.00 94.75 149 LEU A CA 1
ATOM 1139 C C . LEU A 1 149 ? -14.759 10.973 11.306 1.00 94.75 149 LEU A C 1
ATOM 1141 O O . LEU A 1 149 ? -15.642 11.149 12.140 1.00 94.75 149 LEU A O 1
ATOM 1145 N N . ASN A 1 150 ? -14.494 11.865 10.351 1.00 95.31 150 ASN A N 1
ATOM 1146 C CA . ASN A 1 150 ? -15.249 13.098 10.137 1.00 95.31 150 ASN A CA 1
ATOM 1147 C C . ASN A 1 150 ? -16.363 12.952 9.086 1.00 95.31 150 ASN A C 1
ATOM 1149 O O . ASN A 1 150 ? -17.123 13.900 8.880 1.00 95.31 150 ASN A O 1
ATOM 1153 N N . LEU A 1 151 ? -16.508 11.787 8.443 1.00 95.19 151 LEU A N 1
ATOM 1154 C CA . LEU A 1 151 ? -17.632 11.537 7.541 1.00 95.19 151 LEU A CA 1
ATOM 1155 C C . LEU A 1 151 ? -18.958 11.566 8.324 1.00 95.19 151 LEU A C 1
ATOM 1157 O O . LEU A 1 151 ? -19.027 10.988 9.415 1.00 95.19 151 LEU A O 1
ATOM 1161 N N . PRO A 1 152 ? -20.027 12.191 7.787 1.00 93.12 152 PRO A N 1
ATOM 1162 C CA . PRO A 1 152 ? -21.341 12.217 8.434 1.00 93.12 152 PRO A CA 1
ATOM 1163 C C . PRO A 1 152 ? -21.860 10.816 8.779 1.00 93.12 152 PRO A C 1
ATOM 1165 O O . PRO A 1 152 ? -22.336 10.595 9.889 1.00 93.12 152 PRO A O 1
ATOM 1168 N N . SER A 1 153 ? -21.676 9.861 7.862 1.00 93.44 153 SER A N 1
ATOM 1169 C CA . SER A 1 153 ? -22.075 8.454 7.996 1.00 93.44 153 SER A CA 1
ATOM 1170 C C . SER A 1 153 ? -21.393 7.724 9.161 1.00 93.44 153 SER A C 1
ATOM 1172 O O . SER A 1 153 ? -21.912 6.727 9.649 1.00 93.44 153 SER A O 1
ATOM 1174 N N . ASN A 1 154 ? -20.245 8.227 9.624 1.00 95.25 154 ASN A N 1
ATOM 1175 C CA . ASN A 1 154 ? -19.444 7.607 10.679 1.00 95.25 154 ASN A CA 1
ATOM 1176 C C . ASN A 1 154 ? -19.616 8.289 12.045 1.00 95.25 154 ASN A C 1
ATOM 1178 O O . ASN A 1 154 ? -19.143 7.748 13.043 1.00 95.25 154 ASN A O 1
ATOM 1182 N N . GLN A 1 155 ? -20.294 9.445 12.122 1.00 93.50 155 GLN A N 1
ATOM 1183 C CA . GLN A 1 155 ? -20.411 10.206 13.376 1.00 93.50 155 GLN A CA 1
ATOM 1184 C C . GLN A 1 155 ? -21.135 9.427 14.477 1.00 93.50 155 GLN A C 1
ATOM 1186 O O . GLN A 1 155 ? -20.731 9.493 15.633 1.00 93.50 155 GLN A O 1
ATOM 1191 N N . GLU A 1 156 ? -22.171 8.662 14.123 1.00 93.62 156 GLU A N 1
ATOM 1192 C CA . GLU A 1 156 ? -22.947 7.867 15.086 1.00 93.62 156 GLU A CA 1
ATOM 1193 C C . GLU A 1 156 ? -22.089 6.802 15.788 1.00 93.62 156 GLU A C 1
ATOM 1195 O O . GLU A 1 156 ? -22.281 6.526 16.968 1.00 93.62 156 GLU A O 1
ATOM 1200 N N . ASN A 1 157 ? -21.095 6.249 15.086 1.00 93.88 157 ASN A N 1
ATOM 1201 C CA . ASN A 1 157 ? -20.198 5.214 15.603 1.00 93.88 157 ASN A CA 1
ATOM 1202 C C . ASN A 1 157 ? -18.797 5.752 15.941 1.00 93.88 157 ASN A C 1
ATOM 1204 O O . ASN A 1 157 ? -17.870 4.961 16.123 1.00 93.88 157 ASN A O 1
ATOM 1208 N N . ARG A 1 158 ? -18.616 7.077 16.014 1.00 93.62 158 ARG A N 1
ATOM 1209 C CA . ARG A 1 158 ? -17.293 7.715 16.060 1.00 93.62 158 ARG A CA 1
ATOM 1210 C C . ARG A 1 158 ? -16.401 7.191 17.183 1.00 93.62 158 ARG A C 1
ATOM 1212 O O . ARG A 1 158 ? -15.273 6.809 16.904 1.00 93.62 158 ARG A O 1
ATOM 1219 N N . GLU A 1 159 ? -16.902 7.129 18.415 1.00 93.25 159 GLU A N 1
ATOM 1220 C CA . GLU A 1 159 ? -16.122 6.668 19.578 1.00 93.25 159 GLU A CA 1
ATOM 1221 C C . GLU A 1 159 ? -15.622 5.226 19.392 1.00 93.25 159 GLU A C 1
ATOM 1223 O O . GLU A 1 159 ? -14.453 4.921 19.623 1.00 93.25 159 GLU A O 1
ATOM 1228 N N . ARG A 1 160 ? -16.493 4.343 18.884 1.00 93.88 160 ARG A N 1
ATOM 1229 C CA . ARG A 1 160 ? -16.152 2.947 18.576 1.00 93.88 160 ARG A CA 1
ATOM 1230 C C . ARG A 1 160 ? -15.103 2.854 17.469 1.00 93.88 160 ARG A C 1
ATOM 1232 O O . ARG A 1 160 ? -14.209 2.013 17.544 1.00 93.88 160 ARG A O 1
ATOM 1239 N N . LEU A 1 161 ? -15.218 3.687 16.435 1.00 94.69 161 LEU A N 1
ATOM 1240 C CA . LEU A 1 161 ? -14.252 3.732 15.339 1.00 94.69 161 LEU A CA 1
ATOM 1241 C C . LEU A 1 161 ? -12.898 4.274 15.815 1.00 94.69 161 LEU A C 1
ATOM 1243 O O . LEU A 1 161 ? -11.871 3.697 15.471 1.00 94.69 161 LEU A O 1
ATOM 1247 N N . GLU A 1 162 ? -12.881 5.325 16.638 1.00 93.69 162 GLU A N 1
ATOM 1248 C CA . GLU A 1 162 ? -11.664 5.872 17.253 1.00 93.69 162 GLU A CA 1
ATOM 1249 C C . GLU A 1 162 ? -10.935 4.812 18.087 1.00 93.69 162 GLU A C 1
ATOM 1251 O O . GLU A 1 162 ? -9.726 4.625 17.927 1.00 93.69 162 GLU A O 1
ATOM 1256 N N . GLU A 1 163 ? -11.665 4.057 18.914 1.00 93.56 163 GLU A N 1
ATOM 1257 C CA .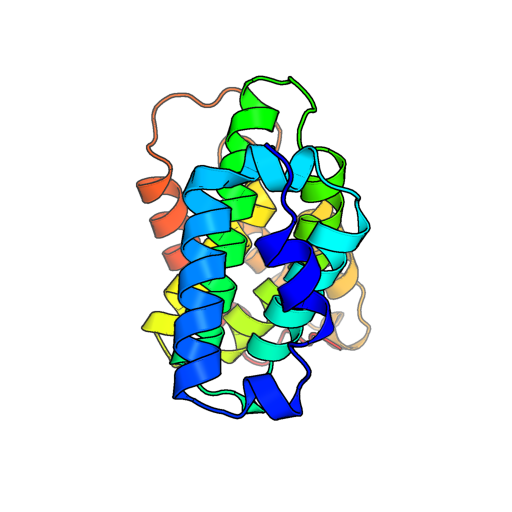 GLU A 1 163 ? -11.096 2.951 19.687 1.00 93.56 163 GLU A CA 1
ATOM 1258 C C . GLU A 1 163 ? -10.534 1.849 18.774 1.00 93.56 163 GLU A C 1
ATOM 1260 O O . GLU A 1 163 ? -9.407 1.388 18.976 1.00 93.56 163 GLU A O 1
ATOM 1265 N N . ALA A 1 164 ? -11.281 1.451 17.738 1.00 94.25 164 ALA A N 1
ATOM 1266 C CA . ALA A 1 164 ? -10.851 0.419 16.796 1.00 94.25 164 ALA A CA 1
ATOM 1267 C C . ALA A 1 164 ? -9.580 0.831 16.032 1.00 94.25 164 ALA A C 1
ATOM 1269 O O . ALA A 1 164 ? -8.637 0.044 15.940 1.00 94.25 164 ALA A O 1
ATOM 1270 N N . PHE A 1 165 ? -9.507 2.070 15.536 1.00 93.62 165 PHE A N 1
ATOM 1271 C CA . PHE A 1 165 ? -8.310 2.592 14.870 1.00 93.62 165 PHE A CA 1
ATOM 1272 C C . PHE A 1 165 ? -7.125 2.746 15.832 1.00 93.62 165 PHE A C 1
ATOM 1274 O O . PHE A 1 165 ? -5.986 2.483 15.444 1.00 93.62 165 PHE A O 1
ATOM 1281 N N . SER A 1 166 ? -7.369 3.121 17.091 1.00 90.25 166 SER A N 1
ATOM 1282 C CA . SER A 1 166 ? -6.323 3.165 18.117 1.00 90.25 166 SER A CA 1
ATOM 1283 C C . SER A 1 166 ? -5.733 1.773 18.360 1.00 90.25 166 SER A C 1
ATOM 1285 O O . SER A 1 166 ? -4.512 1.600 18.335 1.00 90.25 166 SER A O 1
ATOM 1287 N N . GLN A 1 167 ? -6.582 0.753 18.501 1.00 89.81 167 GLN A N 1
ATOM 1288 C CA . GLN A 1 167 ? -6.155 -0.636 18.697 1.00 89.81 167 GLN A CA 1
ATOM 1289 C C . GLN A 1 167 ? -5.421 -1.201 17.484 1.00 89.81 167 GLN A C 1
ATOM 1291 O O . GLN A 1 167 ? -4.398 -1.864 17.662 1.00 89.81 167 GLN A O 1
ATOM 1296 N N . LEU A 1 168 ? -5.875 -0.873 16.269 1.00 89.62 168 LEU A N 1
ATOM 1297 C CA . LEU A 1 168 ? -5.197 -1.265 15.035 1.00 89.62 168 LEU A CA 1
ATOM 1298 C C . LEU A 1 168 ? -3.717 -0.849 15.054 1.00 89.62 168 LEU A C 1
ATOM 1300 O O . LEU A 1 168 ? -2.864 -1.619 14.620 1.00 89.62 168 LEU A O 1
ATOM 1304 N N . LEU A 1 169 ? -3.414 0.327 15.618 1.00 79.69 169 LEU A N 1
ATOM 1305 C CA . LEU A 1 169 ? -2.078 0.930 15.667 1.00 79.69 169 LEU A CA 1
ATOM 1306 C C . LEU A 1 169 ? -1.270 0.626 16.953 1.00 79.69 169 LEU A C 1
ATOM 1308 O O . LEU A 1 169 ? -0.120 1.058 17.074 1.00 79.69 169 LEU A O 1
ATOM 1312 N N . THR A 1 170 ? -1.817 -0.125 17.916 1.00 76.12 170 THR A N 1
ATOM 1313 C CA . THR A 1 170 ? -1.185 -0.341 19.234 1.00 76.12 170 THR A CA 1
ATOM 1314 C C . THR A 1 170 ? -0.365 -1.645 19.319 1.00 76.12 170 THR A C 1
ATOM 1316 O O . THR A 1 170 ? -0.890 -2.726 19.040 1.00 76.12 170 THR A O 1
ATOM 1319 N N . PRO A 1 171 ? 0.878 -1.623 19.851 1.00 59.50 171 PRO A N 1
ATOM 1320 C CA . PRO A 1 171 ? 1.890 -0.581 19.811 1.00 59.50 171 PRO A CA 1
ATOM 1321 C C . PRO A 1 171 ? 2.877 -0.926 18.690 1.00 59.50 171 PRO A C 1
ATOM 1323 O O . PRO A 1 171 ? 3.718 -1.814 18.849 1.00 59.50 171 PRO A O 1
ATOM 1326 N N . PHE A 1 172 ? 2.799 -0.236 17.559 1.00 58.19 172 PHE A N 1
ATOM 1327 C CA . PHE A 1 172 ? 3.973 -0.112 16.701 1.00 58.19 172 PHE A CA 1
ATOM 1328 C C . PHE A 1 172 ? 4.899 0.907 17.385 1.00 58.19 172 PHE A C 1
ATOM 1330 O O . PHE A 1 172 ? 4.565 2.095 17.398 1.00 58.19 172 PHE A O 1
ATOM 1337 N N . PRO A 1 173 ? 6.015 0.492 18.025 1.00 42.78 173 PRO A N 1
ATOM 1338 C CA . PRO A 1 173 ? 6.980 1.451 18.552 1.00 42.78 173 PRO A CA 1
ATOM 1339 C C . PRO A 1 173 ? 7.584 2.142 17.328 1.00 42.78 173 PRO A C 1
ATOM 1341 O O . PRO A 1 173 ? 8.216 1.473 16.511 1.00 42.78 173 PRO A O 1
ATOM 1344 N N . GLY A 1 174 ? 7.296 3.428 17.124 1.00 45.09 174 GLY A N 1
ATOM 1345 C CA . GLY A 1 174 ? 7.735 4.119 15.906 1.00 45.09 174 GLY A CA 1
ATOM 1346 C C . GLY A 1 174 ? 6.832 5.219 15.367 1.00 45.09 174 GLY A C 1
ATOM 1347 O O . GLY A 1 174 ? 7.290 5.988 14.532 1.00 45.09 174 GLY A O 1
ATOM 1348 N N . VAL A 1 175 ? 5.581 5.334 15.824 1.00 48.94 175 VAL A N 1
ATOM 1349 C CA . VAL A 1 175 ? 4.718 6.440 15.371 1.00 48.94 175 VAL A CA 1
ATOM 1350 C C . VAL A 1 175 ? 5.101 7.778 16.027 1.00 48.94 175 VAL A C 1
ATOM 1352 O O . VAL A 1 175 ? 4.898 8.811 15.400 1.00 48.94 175 VAL A O 1
ATOM 1355 N N . ASP A 1 176 ? 5.734 7.754 17.208 1.00 42.41 176 ASP A N 1
ATOM 1356 C CA . ASP A 1 176 ? 6.244 8.955 17.899 1.00 42.41 176 ASP A CA 1
ATOM 1357 C C . ASP A 1 176 ? 7.719 8.846 18.358 1.00 42.41 176 ASP A C 1
ATOM 1359 O O . ASP A 1 176 ? 8.284 9.820 18.849 1.00 42.41 176 ASP A O 1
ATOM 1363 N N . ASP A 1 177 ? 8.383 7.697 18.177 1.00 38.69 177 ASP A N 1
ATOM 1364 C CA . ASP A 1 177 ? 9.784 7.507 18.579 1.00 38.69 177 ASP A CA 1
ATOM 1365 C C . ASP A 1 177 ? 10.503 6.627 17.548 1.00 38.69 177 ASP A C 1
ATOM 1367 O O . ASP A 1 177 ? 10.329 5.410 17.515 1.00 38.69 177 ASP A O 1
ATOM 1371 N N . ILE A 1 178 ? 11.287 7.246 16.655 1.00 39.94 178 ILE A N 1
ATOM 1372 C CA . ILE A 1 178 ? 12.093 6.571 15.616 1.00 39.94 178 ILE A CA 1
ATOM 1373 C C . ILE A 1 178 ? 13.342 5.957 16.261 1.00 39.94 178 ILE A C 1
ATOM 1375 O O . ILE A 1 178 ? 14.484 6.160 15.847 1.00 39.94 178 ILE A O 1
ATOM 1379 N N . SER A 1 179 ? 13.120 5.184 17.309 1.00 39.59 179 SER A N 1
ATOM 1380 C CA . SER A 1 179 ? 14.016 4.140 17.735 1.00 39.59 179 SER A CA 1
ATOM 1381 C C . SER A 1 179 ? 13.316 2.836 17.363 1.00 39.59 179 SER A C 1
ATOM 1383 O O . SER A 1 179 ? 12.440 2.344 18.063 1.00 39.59 179 SER A O 1
ATOM 1385 N N . PHE A 1 180 ? 13.693 2.276 16.211 1.00 47.50 180 PHE A N 1
ATOM 1386 C CA . PHE A 1 180 ? 13.459 0.866 15.911 1.00 47.50 180 PHE A CA 1
ATOM 1387 C C . PHE A 1 180 ? 14.539 0.052 16.639 1.00 47.50 180 PHE A C 1
ATOM 1389 O O . PHE A 1 180 ? 15.665 -0.012 16.137 1.00 47.50 180 PHE A O 1
ATOM 1396 N N . PRO A 1 181 ? 14.250 -0.606 17.779 1.00 45.06 181 PRO A N 1
ATOM 1397 C CA . PRO A 1 181 ? 15.066 -1.746 18.146 1.00 45.06 181 PRO A CA 1
ATOM 1398 C C . PRO A 1 181 ? 14.231 -3.039 18.207 1.00 45.06 181 PRO A C 1
ATOM 1400 O O . PRO A 1 181 ? 13.149 -3.109 18.784 1.00 45.06 181 PRO A O 1
ATOM 1403 N N . VAL A 1 182 ? 14.834 -4.102 17.663 1.00 49.94 182 VAL A N 1
ATOM 1404 C CA . VAL A 1 182 ? 14.662 -5.537 17.986 1.00 49.94 182 VAL A CA 1
ATOM 1405 C C . VAL A 1 182 ? 13.684 -6.396 17.157 1.00 49.94 182 VAL A C 1
ATOM 1407 O O . VAL A 1 182 ? 14.002 -7.570 16.969 1.00 49.94 182 VAL A O 1
ATOM 1410 N N . GLN A 1 183 ? 12.560 -5.911 16.611 1.00 55.81 183 GLN A N 1
ATOM 1411 C CA . GLN A 1 183 ? 11.604 -6.818 15.928 1.00 55.81 183 GLN A CA 1
ATOM 1412 C C . GLN A 1 183 ? 11.765 -6.876 14.392 1.00 55.81 183 GLN A C 1
ATOM 1414 O O . GLN A 1 183 ? 11.794 -5.829 13.745 1.00 55.81 183 GLN A O 1
ATOM 1419 N N . PRO A 1 184 ? 11.834 -8.077 13.774 1.00 65.62 184 PRO A N 1
ATOM 1420 C CA . PRO A 1 184 ? 11.841 -8.226 12.318 1.00 65.62 184 PRO A CA 1
ATOM 1421 C C . PRO A 1 184 ? 10.564 -7.664 11.678 1.00 65.62 184 PRO A C 1
ATOM 1423 O O . PRO A 1 184 ? 9.468 -7.902 12.188 1.00 65.62 184 PRO A O 1
ATOM 1426 N N . HIS A 1 185 ? 10.687 -7.021 10.510 1.00 73.81 185 HIS A N 1
ATOM 1427 C CA . HIS A 1 185 ? 9.558 -6.498 9.718 1.00 73.81 185 HIS A CA 1
ATOM 1428 C C . HIS A 1 185 ? 8.423 -7.526 9.539 1.00 73.81 185 HIS A C 1
ATOM 1430 O O . HIS A 1 185 ? 7.246 -7.192 9.638 1.00 73.81 185 HIS A O 1
ATOM 1436 N N . SER A 1 186 ? 8.767 -8.805 9.358 1.00 78.69 186 SER A N 1
ATOM 1437 C CA . SER A 1 186 ? 7.801 -9.902 9.217 1.00 78.69 186 SER A CA 1
ATOM 1438 C C . SER A 1 186 ? 6.954 -10.165 10.468 1.00 78.69 186 SER A C 1
ATOM 1440 O O . SER A 1 186 ? 5.806 -10.582 10.340 1.00 78.69 186 SER A O 1
ATOM 1442 N N . GLN A 1 187 ? 7.480 -9.923 11.672 1.00 82.69 187 GLN A N 1
ATOM 1443 C CA . GLN A 1 187 ? 6.717 -10.079 12.915 1.00 82.69 187 GLN A CA 1
ATOM 1444 C C . GLN A 1 187 ? 5.742 -8.918 13.116 1.00 82.69 187 GLN A C 1
ATOM 1446 O O . GLN A 1 187 ? 4.591 -9.150 13.482 1.00 82.69 187 GLN A O 1
ATOM 1451 N N . LEU A 1 188 ? 6.184 -7.688 12.833 1.00 84.75 188 LEU A N 1
ATOM 1452 C CA . LEU A 1 188 ? 5.325 -6.506 12.897 1.00 84.75 188 LEU A CA 1
ATOM 1453 C C . LEU A 1 188 ? 4.181 -6.595 11.885 1.00 84.75 188 LEU A C 1
ATOM 1455 O O . LEU A 1 188 ? 3.041 -6.327 12.248 1.00 84.75 188 LEU A O 1
ATOM 1459 N N . ASN A 1 189 ? 4.470 -7.056 10.665 1.00 88.50 189 ASN A N 1
ATOM 1460 C CA . ASN A 1 189 ? 3.452 -7.263 9.642 1.00 88.50 189 ASN A CA 1
ATOM 1461 C C . ASN A 1 189 ? 2.402 -8.294 10.089 1.00 88.50 189 ASN A C 1
ATOM 1463 O O . ASN A 1 189 ? 1.221 -7.982 10.127 1.00 88.50 189 ASN A O 1
ATOM 1467 N N . ARG A 1 190 ? 2.815 -9.481 10.561 1.00 89.06 190 ARG A N 1
ATOM 1468 C CA . ARG A 1 190 ? 1.868 -10.491 11.084 1.00 89.06 190 ARG A CA 1
ATOM 1469 C C . ARG A 1 190 ? 0.998 -9.961 12.219 1.00 89.06 190 ARG A C 1
ATOM 1471 O O . ARG A 1 190 ? -0.176 -10.301 12.316 1.00 89.06 190 ARG A O 1
ATOM 1478 N N . ARG A 1 191 ? 1.574 -9.136 13.094 1.00 89.62 191 ARG A N 1
ATOM 1479 C CA . ARG A 1 191 ? 0.819 -8.501 14.172 1.00 89.62 191 ARG A CA 1
ATOM 1480 C C . ARG A 1 191 ? -0.191 -7.494 13.630 1.00 89.62 191 ARG A C 1
ATOM 1482 O O . ARG A 1 191 ? -1.325 -7.496 14.090 1.00 89.62 191 ARG A O 1
ATOM 1489 N N . PHE A 1 192 ? 0.203 -6.668 12.660 1.00 92.12 192 PHE A N 1
ATOM 1490 C CA . PHE A 1 192 ? -0.719 -5.764 11.977 1.00 92.12 192 PHE A CA 1
ATOM 1491 C C . PHE A 1 192 ? -1.875 -6.530 11.337 1.00 92.12 192 PHE A C 1
ATOM 1493 O O . PHE A 1 192 ? -3.019 -6.158 11.548 1.00 92.12 192 PHE A O 1
ATOM 1500 N N . GLN A 1 193 ? -1.585 -7.621 10.629 1.00 92.56 193 GLN A N 1
ATOM 1501 C CA . GLN A 1 193 ? -2.597 -8.474 10.005 1.00 92.56 193 GLN A CA 1
ATOM 1502 C C . GLN A 1 193 ? -3.597 -9.011 11.039 1.00 92.56 193 GLN A C 1
ATOM 1504 O O . GLN A 1 193 ? -4.797 -8.829 10.872 1.00 92.56 193 GLN A O 1
ATOM 1509 N N . SER A 1 194 ? -3.110 -9.555 12.161 1.00 91.88 194 SER A N 1
ATOM 1510 C CA . SER A 1 194 ? -3.973 -10.009 13.263 1.00 91.88 194 SER A CA 1
ATOM 1511 C C . SER A 1 194 ? -4.820 -8.875 13.852 1.00 91.88 194 SER A C 1
ATOM 1513 O O . SER A 1 194 ? -6.015 -9.049 14.068 1.00 91.88 194 SER A O 1
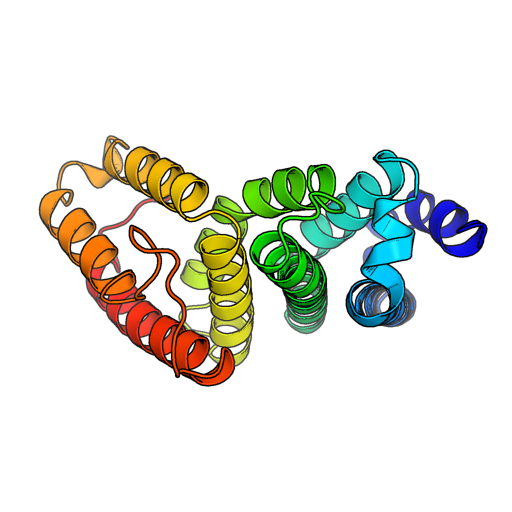ATOM 1515 N N . ASN A 1 195 ? -4.228 -7.699 14.086 1.00 92.94 195 ASN A N 1
ATOM 1516 C CA . ASN A 1 195 ? -4.967 -6.531 14.566 1.00 92.94 195 ASN A CA 1
ATOM 1517 C C . ASN A 1 195 ? -6.010 -6.060 13.537 1.00 92.94 195 ASN A C 1
ATOM 1519 O O . ASN A 1 195 ? -7.060 -5.544 13.915 1.00 92.94 195 ASN A O 1
ATOM 1523 N N . PHE A 1 196 ? -5.715 -6.200 12.243 1.00 94.50 196 PHE A N 1
ATOM 1524 C CA . PHE A 1 196 ? -6.609 -5.812 11.160 1.00 94.50 196 PHE A CA 1
ATOM 1525 C C . PHE A 1 196 ? -7.805 -6.765 11.057 1.00 94.50 196 PHE A C 1
ATOM 1527 O O . PHE A 1 196 ? -8.927 -6.305 10.876 1.00 94.50 196 PHE A O 1
ATOM 1534 N N . GLU A 1 197 ? -7.611 -8.068 11.259 1.00 93.25 197 GLU A N 1
ATOM 1535 C CA . GLU A 1 197 ? -8.713 -9.033 11.376 1.00 93.25 197 GLU A CA 1
ATOM 1536 C C . GLU A 1 197 ? -9.657 -8.678 12.539 1.00 93.25 197 GLU A C 1
ATOM 1538 O O . GLU A 1 197 ? -10.874 -8.587 12.352 1.00 93.25 197 GLU A O 1
ATOM 1543 N N . ASP A 1 198 ? -9.108 -8.376 13.720 1.00 92.94 198 ASP A N 1
ATOM 1544 C CA . ASP A 1 198 ? -9.898 -7.914 14.869 1.00 92.94 198 ASP A CA 1
ATOM 1545 C C . ASP A 1 198 ? -10.609 -6.582 14.580 1.00 92.94 198 ASP A C 1
ATOM 1547 O O . ASP A 1 198 ? -11.766 -6.373 14.967 1.00 92.94 198 ASP A O 1
ATOM 1551 N N . PHE A 1 199 ? -9.927 -5.673 13.880 1.00 95.06 199 PHE A N 1
ATOM 1552 C CA . PHE A 1 199 ? -10.487 -4.403 13.435 1.00 95.06 199 PHE A CA 1
ATOM 1553 C C . PHE A 1 199 ? -11.700 -4.624 12.527 1.00 95.06 199 PHE A C 1
ATOM 1555 O O . PHE A 1 199 ? -12.748 -4.037 12.791 1.00 95.06 199 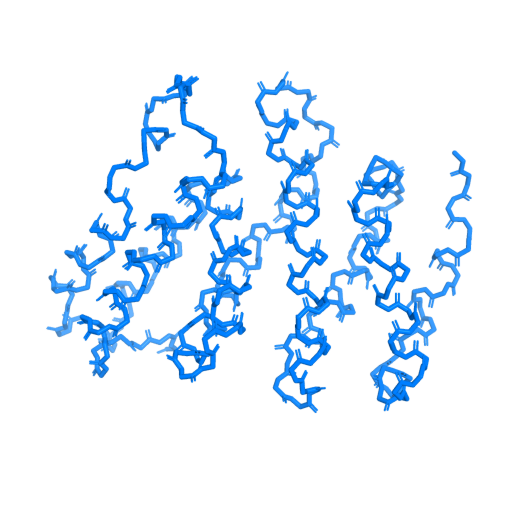PHE A O 1
ATOM 1562 N N . LEU A 1 200 ? -11.611 -5.514 11.530 1.00 94.00 200 LEU A N 1
ATOM 1563 C CA . LEU A 1 200 ? -12.714 -5.837 10.617 1.00 94.00 200 LEU A CA 1
ATOM 1564 C C . LEU A 1 200 ? -13.966 -6.290 11.373 1.00 94.00 200 LEU A C 1
ATOM 1566 O O . LEU A 1 200 ? -15.065 -5.815 11.088 1.00 94.00 200 LEU A O 1
ATOM 1570 N N . ILE A 1 201 ? -13.803 -7.143 12.387 1.00 92.44 201 ILE A N 1
ATOM 1571 C CA . ILE A 1 201 ? -14.911 -7.603 13.237 1.00 92.44 201 ILE A CA 1
ATOM 1572 C C . ILE A 1 201 ? -15.531 -6.423 14.000 1.00 92.44 201 ILE A C 1
ATOM 1574 O O . ILE A 1 201 ? -16.755 -6.301 14.093 1.00 92.44 201 ILE A O 1
ATOM 1578 N N . ARG A 1 202 ? -14.695 -5.524 14.530 1.00 92.38 202 ARG A N 1
ATOM 1579 C CA . ARG A 1 202 ? -15.135 -4.368 15.324 1.00 92.38 202 ARG A CA 1
ATOM 1580 C C . ARG A 1 202 ? -15.806 -3.283 14.503 1.00 92.38 202 ARG A C 1
ATOM 1582 O O . ARG A 1 202 ? -16.668 -2.606 15.057 1.00 92.38 202 ARG A O 1
ATOM 1589 N N . VAL A 1 203 ? -15.442 -3.094 13.241 1.00 93.19 203 VAL A N 1
ATOM 1590 C CA . VAL A 1 203 ? -15.992 -2.011 12.409 1.00 93.19 203 VAL A CA 1
ATOM 1591 C C . VAL A 1 203 ? -17.047 -2.478 11.409 1.00 93.19 203 VAL A C 1
ATOM 1593 O O . VAL A 1 203 ? -17.679 -1.641 10.760 1.00 93.19 203 VAL A O 1
ATOM 1596 N N . SER A 1 204 ? -17.269 -3.793 11.303 1.00 87.50 204 SER A N 1
ATOM 1597 C CA . SER A 1 204 ? -18.288 -4.380 10.433 1.00 87.50 204 SER A CA 1
ATOM 1598 C C . SER A 1 204 ? -19.662 -3.747 10.675 1.00 87.50 204 SER A C 1
ATOM 1600 O O . SER A 1 204 ? -20.163 -3.716 11.800 1.00 87.50 204 SER A O 1
ATOM 1602 N N . GLY A 1 205 ? -20.247 -3.194 9.608 1.00 85.06 205 GLY A N 1
ATOM 1603 C CA . GLY A 1 205 ? -21.541 -2.504 9.632 1.00 85.06 205 GLY A CA 1
ATOM 1604 C C . GLY A 1 205 ? -21.541 -1.098 10.247 1.00 85.06 205 GLY A C 1
ATOM 1605 O O . GLY A 1 205 ? -22.580 -0.447 10.225 1.00 85.06 205 GLY A O 1
ATOM 1606 N N . CYS A 1 206 ? -20.411 -0.615 10.772 1.00 89.38 206 CYS A N 1
ATOM 1607 C CA . CYS A 1 206 ? -20.298 0.698 11.421 1.00 89.38 206 CYS A CA 1
ATOM 1608 C C . CYS A 1 206 ? -19.444 1.699 10.636 1.00 89.38 206 CYS A C 1
ATOM 1610 O O . CYS A 1 206 ? -19.632 2.903 10.794 1.00 89.38 206 CYS A O 1
ATOM 1612 N N . LEU A 1 207 ? -18.490 1.215 9.837 1.00 92.25 207 LEU A N 1
ATOM 1613 C CA . LEU A 1 207 ? -17.571 2.047 9.066 1.00 92.25 207 LEU A CA 1
ATOM 1614 C C . LEU A 1 207 ? -18.036 2.195 7.613 1.00 92.25 207 LEU A C 1
ATOM 1616 O O . LEU A 1 207 ? -18.124 1.214 6.877 1.00 92.25 207 LEU A O 1
ATOM 1620 N N . CYS A 1 208 ? -18.255 3.437 7.193 1.00 91.12 208 CYS A N 1
ATOM 1621 C CA . CYS A 1 208 ? -18.456 3.834 5.804 1.00 91.12 208 CYS A CA 1
ATOM 1622 C C . CYS A 1 208 ? -17.165 4.436 5.232 1.00 91.12 208 CYS A C 1
ATOM 1624 O O . CYS A 1 208 ? -16.483 5.209 5.909 1.00 91.12 208 CYS A O 1
ATOM 1626 N N . LEU A 1 209 ? -16.846 4.096 3.980 1.00 87.81 209 LEU A N 1
ATOM 1627 C CA . LEU A 1 209 ? -15.665 4.602 3.265 1.00 87.81 209 LEU A CA 1
ATOM 1628 C C . LEU A 1 209 ? -15.970 5.790 2.332 1.00 87.81 209 LEU A C 1
ATOM 1630 O O . LEU A 1 209 ? -15.029 6.407 1.841 1.00 87.81 209 LEU A O 1
ATOM 1634 N N . ASN A 1 210 ? -17.257 6.100 2.111 1.00 69.81 210 ASN A N 1
ATOM 1635 C CA . ASN A 1 210 ? -17.760 7.144 1.207 1.00 69.81 210 ASN A CA 1
ATOM 1636 C C . ASN A 1 210 ? -18.645 8.156 1.942 1.00 69.81 210 ASN A C 1
ATOM 1638 O O . ASN A 1 210 ? -19.431 7.721 2.821 1.00 69.81 210 ASN A O 1
#

Foldseek 3Di:
DPPVPLVVVLVVPDLVQCQPVVSVVVVLVVLLCCLQPPLLVCLPDDLVSLVSSVVLLVSLCDPVNDDVSVLSSLSSLLSNLVVLLVCVLVVPCSCVSVLVVSLVCLLVLLVQLLVCLPVLVSVLSSLSSNVSNCSSPVVSNVVLLVVQLPDPLQVVVNVLSVVLVVQLPPDPPPPPDPPDDDDDPVVVSVVSSVSVNVSSVSCPPRGDSD

pLDDT: mean 86.55, std 12.86, range [38.69, 96.44]

Secondary structure (DSSP, 8-state):
---HHHHHHGGG--HHHHTSHHHHHHHHHHHHHHHHH-HHHHHHS-HHHHHHHHHHHHHHTSGGG-HHHHHHHHHHHHHHHHHHHHHHHHT--TTHHHHHHHHTTHHHHHHHHHHTTT-HHHHHHHHHHHHHHHHH-HHHHHHHHHHHHTSGGGGGGHHHHHHHHHHHTTT-TTSS-----S--HHHHHHHHHHHHHHHHHHHTTT----

InterPro domains:
  IPR011989 Armadillo-like helical [G3DSA:1.25.10.10] (2-206)
  IPR044189 Exportin 4/7-like [PTHR12596] (4-200)

Organism: Heterodera schachtii (NCBI:txid97005)

Sequence (210 aa):
MHSTGLELLLPLMTEELLNVPHLCASFFRLLIFVSDIAAEGIAQSPPQMLDDILRCVKAALDYSFGGDRVRSALEIVNGLAANCVEDSVKKTGKYATMTERLLALVPKMFQLAMEYSFELDLLSDASSALFSLILLGPDSFKAFVTHLLNLPSNQENRERLEEAFSQLLTPFPGVDDISFPVQPHSQLNRRFQSNFEDFLIRVSGCLCLN

Radius of gyration: 17.56 Å; chains: 1; bounding box: 44×28×45 Å